Protein AF-A0A835PRB2-F1 (afdb_monomer_lite)

Sequence (311 aa):
MDAVITLGPRKPPPAAAFIAPEGIPDDSFLGILLSVAGDVVSSFSDLVDRRRDARFLVRRIRLLLSLFEAISDSRRPLSRLAALCLKEFYIVLHRARVLLNYIAQGSRLWLLLREARIAEQFQELDREISTLLDVIPFDEFHLVADVREHVDLLRRQVAASSRRGLFIDSRNRDLKIQILSFFNEFERGETPDADELKHTFVDLMGISGAKGFEWEIESLENEISNREDDEETDWRIISGVSALIRYCRFLLFGLRGNEGKKKTSPATNSVSIPKDFCCPISLELMRDPVVVSTVVQCWQSNLSQLWPVPE

Structure (mmCIF, N/CA/C/O backbone):
data_AF-A0A835PRB2-F1
#
_entry.id   AF-A0A835PRB2-F1
#
loop_
_atom_site.group_PDB
_atom_site.id
_atom_site.type_symbol
_atom_site.label_atom_id
_atom_site.label_alt_id
_atom_site.label_comp_id
_atom_site.label_asym_id
_atom_site.label_entity_id
_atom_site.label_seq_id
_atom_site.pdbx_PDB_ins_code
_atom_site.Cartn_x
_atom_site.Cartn_y
_atom_site.Cartn_z
_atom_site.occupancy
_atom_site.B_iso_or_equiv
_atom_site.auth_seq_id
_atom_site.auth_comp_id
_atom_site.auth_asym_id
_atom_site.auth_atom_id
_atom_site.pdbx_PDB_model_num
ATOM 1 N N . MET A 1 1 ? 11.612 -24.645 18.209 1.00 28.86 1 MET A N 1
ATOM 2 C CA . MET A 1 1 ? 12.295 -23.634 19.047 1.00 28.86 1 MET A CA 1
ATOM 3 C C . MET A 1 1 ? 12.191 -22.367 18.245 1.00 28.86 1 MET A C 1
ATOM 5 O O . MET A 1 1 ? 13.004 -22.127 17.362 1.00 28.86 1 MET A O 1
ATOM 9 N N . ASP A 1 2 ? 11.079 -21.679 18.452 1.00 26.77 2 ASP A N 1
ATOM 10 C CA . ASP A 1 2 ? 10.601 -20.654 17.541 1.00 26.77 2 ASP A CA 1
ATOM 11 C C . ASP A 1 2 ? 11.213 -19.335 17.981 1.00 26.77 2 ASP A C 1
ATOM 13 O O . ASP A 1 2 ? 10.920 -18.823 19.063 1.00 26.77 2 ASP A O 1
ATOM 17 N N . ALA A 1 3 ? 12.134 -18.826 17.167 1.00 24.39 3 ALA A N 1
ATOM 18 C CA . ALA A 1 3 ? 12.661 -17.490 17.339 1.00 24.39 3 ALA A CA 1
ATOM 19 C C . ALA A 1 3 ? 11.526 -16.509 17.035 1.00 24.39 3 ALA A C 1
ATOM 21 O O . ALA A 1 3 ? 11.191 -16.250 15.881 1.00 24.39 3 ALA A O 1
ATOM 22 N N . VAL A 1 4 ? 10.913 -15.995 18.099 1.00 26.80 4 VAL A N 1
ATOM 23 C CA . VAL A 1 4 ? 10.103 -14.782 18.059 1.00 26.80 4 VAL A CA 1
ATOM 24 C C . VAL A 1 4 ? 11.011 -13.684 17.516 1.00 26.80 4 VAL A C 1
ATOM 26 O O . VAL A 1 4 ? 11.912 -13.212 18.207 1.00 26.80 4 VAL A O 1
ATOM 29 N N . ILE A 1 5 ? 10.814 -13.329 16.247 1.00 28.94 5 ILE A N 1
ATOM 30 C CA . ILE A 1 5 ? 11.450 -12.169 15.633 1.00 28.94 5 ILE A CA 1
ATOM 31 C C . ILE A 1 5 ? 10.839 -10.952 16.324 1.00 28.94 5 ILE A C 1
ATOM 33 O O . ILE A 1 5 ? 9.731 -10.521 16.007 1.00 28.94 5 ILE A O 1
ATOM 37 N N . THR A 1 6 ? 11.546 -10.428 17.317 1.00 28.61 6 THR A N 1
ATOM 38 C CA . THR A 1 6 ? 11.289 -9.116 17.897 1.00 28.61 6 THR A CA 1
ATOM 39 C C . THR A 1 6 ? 11.590 -8.068 16.827 1.00 28.61 6 THR A C 1
ATOM 41 O O . THR A 1 6 ? 12.729 -7.652 16.623 1.00 28.61 6 THR A O 1
ATOM 44 N N . LEU A 1 7 ? 10.555 -7.681 16.079 1.00 36.38 7 LEU A N 1
ATOM 45 C CA . LEU A 1 7 ? 10.603 -6.560 15.145 1.00 36.38 7 LEU A CA 1
ATOM 46 C C . LEU A 1 7 ? 10.766 -5.275 15.965 1.00 36.38 7 LEU A C 1
ATOM 48 O O . LEU A 1 7 ? 9.842 -4.841 16.649 1.00 36.38 7 LEU A O 1
ATOM 52 N N . GLY A 1 8 ? 11.979 -4.721 15.946 1.00 31.55 8 GLY A N 1
ATOM 53 C CA . GLY A 1 8 ? 12.312 -3.457 16.599 1.00 31.55 8 GLY A CA 1
ATOM 54 C C . GLY A 1 8 ? 11.536 -2.259 16.030 1.00 31.55 8 GLY A C 1
ATOM 55 O O . GLY A 1 8 ? 10.834 -2.393 15.025 1.00 31.55 8 GLY A O 1
ATOM 56 N N . PRO A 1 9 ? 11.663 -1.077 16.663 1.00 39.94 9 PRO A N 1
ATOM 57 C CA . PRO A 1 9 ? 10.891 0.111 16.311 1.00 39.94 9 PRO A CA 1
ATOM 58 C C . PRO A 1 9 ? 11.035 0.462 14.826 1.00 39.94 9 PRO A C 1
ATOM 60 O O . PRO A 1 9 ? 12.132 0.392 14.259 1.00 39.94 9 PRO A O 1
ATOM 63 N N . ARG A 1 10 ? 9.900 0.830 14.216 1.00 58.38 10 ARG A N 1
ATOM 64 C CA . ARG A 1 10 ? 9.727 1.183 12.801 1.00 58.38 10 ARG A CA 1
ATOM 65 C C . ARG A 1 10 ? 10.502 2.467 12.491 1.00 58.38 10 ARG A C 1
ATOM 67 O O . ARG A 1 10 ? 9.944 3.557 12.492 1.00 58.38 10 ARG A O 1
ATOM 74 N N . LYS A 1 11 ? 11.815 2.351 12.281 1.00 48.53 11 LYS A N 1
ATOM 75 C CA . LYS A 1 11 ? 12.645 3.484 11.862 1.00 48.53 11 LYS A CA 1
ATOM 76 C C . LYS A 1 11 ? 12.220 3.923 10.459 1.00 48.53 11 LYS A C 1
ATOM 78 O O . LYS A 1 11 ? 12.052 3.049 9.600 1.00 48.53 11 LYS A O 1
ATOM 83 N N . PRO A 1 12 ? 12.083 5.236 10.202 1.00 48.78 12 PRO A N 1
ATOM 84 C CA . PRO A 1 12 ? 11.931 5.716 8.841 1.00 48.78 12 PRO A CA 1
ATOM 85 C C . PRO A 1 12 ? 13.103 5.190 7.997 1.00 48.78 12 PRO A C 1
ATOM 87 O O . PRO A 1 12 ? 14.224 5.058 8.511 1.00 48.78 12 PRO A O 1
ATOM 90 N N . PRO A 1 13 ? 12.863 4.825 6.727 1.00 55.28 13 PRO A N 1
ATOM 91 C CA . PRO A 1 13 ? 13.941 4.418 5.840 1.00 55.28 13 PRO A CA 1
ATOM 92 C C . PRO A 1 13 ? 15.019 5.514 5.824 1.00 55.28 13 PRO A C 1
ATOM 94 O O . PRO A 1 13 ? 14.681 6.699 5.788 1.00 55.28 13 PRO A O 1
ATOM 97 N N . PRO A 1 14 ? 16.312 5.150 5.882 1.00 55.66 14 PRO A N 1
ATOM 98 C CA . PRO A 1 14 ? 17.384 6.138 5.867 1.00 55.66 14 PRO A CA 1
ATOM 99 C C . PRO A 1 14 ? 17.275 6.993 4.600 1.00 55.66 14 PRO A C 1
ATOM 101 O O . PRO A 1 14 ? 16.935 6.464 3.547 1.00 55.66 14 PRO A O 1
ATOM 104 N N . ALA A 1 15 ? 17.606 8.287 4.669 1.00 56.81 15 ALA A N 1
ATOM 105 C CA . ALA A 1 15 ? 17.509 9.201 3.519 1.00 56.81 15 ALA A CA 1
ATOM 106 C C . ALA A 1 15 ? 18.245 8.677 2.265 1.00 56.81 15 ALA A C 1
ATOM 108 O O . ALA A 1 15 ? 17.788 8.864 1.141 1.00 56.81 15 ALA A O 1
ATOM 109 N N . ALA A 1 16 ? 19.333 7.925 2.465 1.00 57.00 16 ALA A N 1
ATOM 110 C CA . ALA A 1 16 ? 20.076 7.247 1.403 1.00 57.00 16 ALA A CA 1
ATOM 111 C C . ALA A 1 16 ? 19.260 6.186 0.632 1.00 57.00 16 ALA A C 1
ATOM 113 O O . ALA A 1 16 ? 19.611 5.858 -0.495 1.00 57.00 16 ALA A O 1
ATOM 114 N N . ALA A 1 17 ? 18.168 5.659 1.196 1.00 59.56 17 ALA A N 1
ATOM 115 C CA . ALA A 1 17 ? 17.266 4.724 0.517 1.00 59.56 17 ALA A CA 1
ATOM 116 C C . ALA A 1 17 ? 16.450 5.384 -0.609 1.00 59.56 17 ALA A C 1
ATOM 118 O O . ALA A 1 17 ? 15.886 4.676 -1.438 1.00 59.56 17 ALA A O 1
ATOM 119 N N . PHE A 1 18 ? 16.396 6.720 -0.643 1.00 67.81 18 PHE A N 1
ATOM 120 C CA . PHE A 1 18 ? 15.722 7.499 -1.684 1.00 67.81 18 PHE A CA 1
ATOM 121 C C . PHE A 1 18 ? 16.699 8.142 -2.674 1.00 67.81 18 PHE A C 1
ATOM 123 O O . PHE A 1 18 ? 16.300 8.986 -3.469 1.00 67.81 18 PHE A O 1
ATOM 130 N N . ILE A 1 19 ? 17.974 7.746 -2.634 1.00 75.94 19 ILE A N 1
ATOM 131 C CA . ILE A 1 19 ? 19.002 8.207 -3.565 1.00 75.94 19 ILE A CA 1
ATOM 132 C C . ILE A 1 19 ? 19.460 7.003 -4.383 1.00 75.94 19 ILE A C 1
ATOM 134 O O . ILE A 1 19 ? 19.810 5.956 -3.834 1.00 75.94 19 ILE A O 1
ATOM 138 N N . ALA A 1 20 ? 19.450 7.139 -5.708 1.00 76.69 20 ALA A N 1
ATOM 139 C CA . ALA A 1 20 ? 19.994 6.110 -6.581 1.00 76.69 20 ALA A CA 1
ATOM 140 C C . ALA A 1 20 ? 21.523 6.014 -6.398 1.00 76.69 20 ALA A C 1
ATOM 142 O O . ALA A 1 20 ? 22.190 7.050 -6.387 1.00 76.69 20 ALA A O 1
ATOM 143 N N . PRO A 1 21 ? 22.098 4.803 -6.288 1.00 80.56 21 PRO A N 1
ATOM 144 C CA . PRO A 1 21 ? 23.542 4.626 -6.191 1.00 80.56 21 PRO A CA 1
ATOM 145 C C . PRO A 1 21 ? 24.320 5.369 -7.291 1.00 80.56 21 PRO A C 1
ATOM 147 O O . PRO A 1 21 ? 24.042 5.224 -8.485 1.00 80.56 21 PRO A O 1
ATOM 150 N N . GLU A 1 22 ? 25.319 6.156 -6.889 1.00 78.81 22 GLU A N 1
ATOM 151 C CA . GLU A 1 22 ? 26.177 6.917 -7.802 1.00 78.81 22 GLU A CA 1
ATOM 152 C C . GLU A 1 22 ? 27.457 6.148 -8.168 1.00 78.81 22 GLU A C 1
ATOM 154 O O . GLU A 1 22 ? 27.940 5.309 -7.411 1.00 78.81 22 GLU A O 1
ATOM 159 N N . GLY A 1 23 ? 28.019 6.433 -9.349 1.00 76.75 23 GLY A N 1
ATOM 160 C CA . GLY A 1 23 ? 29.291 5.849 -9.804 1.00 76.75 23 GLY A CA 1
ATOM 161 C C . GLY A 1 23 ? 29.230 4.385 -10.260 1.00 76.75 23 GLY A C 1
ATOM 162 O O . GLY A 1 23 ? 30.268 3.805 -10.570 1.00 76.75 23 GLY A O 1
ATOM 163 N N . ILE A 1 24 ? 28.038 3.786 -10.324 1.00 81.44 24 ILE A N 1
ATOM 164 C CA . ILE A 1 24 ? 27.836 2.416 -10.808 1.00 81.44 24 ILE A CA 1
ATOM 165 C C . ILE A 1 24 ? 27.663 2.424 -12.340 1.00 81.44 24 ILE A C 1
ATOM 167 O O . ILE A 1 24 ? 26.898 3.250 -12.840 1.00 81.44 24 ILE A O 1
ATOM 171 N N . PRO A 1 25 ? 28.333 1.522 -13.089 1.00 84.12 25 PRO A N 1
ATOM 172 C CA . PRO A 1 25 ? 28.083 1.332 -14.517 1.00 84.12 25 PRO A CA 1
ATOM 173 C C . PRO A 1 25 ? 26.626 0.955 -14.804 1.00 84.12 25 PRO A C 1
ATOM 175 O O . PRO A 1 25 ? 26.020 0.199 -14.046 1.00 84.12 25 PRO A O 1
ATOM 178 N N . ASP A 1 26 ? 26.097 1.419 -15.932 1.00 81.56 26 ASP A N 1
ATOM 179 C CA . ASP A 1 26 ? 24.693 1.250 -16.326 1.00 81.56 26 ASP A CA 1
ATOM 180 C C . ASP A 1 26 ? 24.211 -0.216 -16.314 1.00 81.56 26 ASP A C 1
ATOM 182 O O . ASP A 1 26 ? 23.144 -0.510 -15.775 1.00 81.56 26 ASP A O 1
ATOM 186 N N . ASP A 1 27 ? 25.025 -1.152 -16.815 1.00 80.81 27 ASP A N 1
ATOM 187 C CA . ASP A 1 27 ? 24.693 -2.586 -16.828 1.00 80.81 27 ASP A CA 1
ATOM 188 C C . ASP A 1 27 ? 24.559 -3.163 -15.408 1.00 80.81 27 ASP A C 1
ATOM 190 O O . ASP A 1 27 ? 23.623 -3.902 -15.096 1.00 80.81 27 ASP A O 1
ATOM 194 N N . SER A 1 28 ? 25.477 -2.785 -14.514 1.00 87.31 28 SER A N 1
ATOM 195 C CA . SER A 1 28 ? 25.435 -3.185 -13.105 1.00 87.31 28 SER A CA 1
ATOM 196 C C . SER A 1 28 ? 24.244 -2.554 -12.384 1.00 87.31 28 SER A C 1
ATOM 198 O O . SER A 1 28 ? 23.638 -3.188 -11.520 1.00 87.31 28 SER A O 1
ATOM 200 N N . PHE A 1 29 ? 23.882 -1.320 -12.746 1.00 90.19 29 PHE A N 1
ATOM 201 C CA . PHE A 1 29 ? 22.723 -0.630 -12.190 1.00 90.19 29 PHE A CA 1
ATOM 202 C C . PHE A 1 29 ? 21.404 -1.300 -12.597 1.00 90.19 29 PHE A C 1
ATOM 204 O O . PHE A 1 29 ? 20.541 -1.514 -11.745 1.00 90.19 29 PHE A O 1
ATOM 211 N N . LEU A 1 30 ? 21.260 -1.708 -13.862 1.00 91.25 30 LEU A N 1
ATOM 212 C CA . LEU A 1 30 ? 20.108 -2.492 -14.320 1.00 91.25 30 LEU A CA 1
ATOM 213 C C . LEU A 1 30 ? 19.969 -3.808 -13.544 1.00 91.25 30 LEU A C 1
ATOM 215 O O . LEU A 1 30 ? 18.864 -4.158 -13.135 1.00 91.25 30 LEU A O 1
ATOM 219 N N . GLY A 1 31 ? 21.079 -4.496 -13.261 1.00 92.06 31 GLY A N 1
ATOM 220 C CA . GLY A 1 31 ? 21.074 -5.691 -12.410 1.00 92.06 31 GLY A CA 1
ATOM 221 C C . GLY A 1 31 ? 20.542 -5.427 -10.993 1.00 92.06 31 GLY A C 1
ATOM 222 O O . GLY A 1 31 ? 19.761 -6.220 -10.463 1.00 92.06 31 GLY A O 1
ATOM 223 N N . ILE A 1 32 ? 20.903 -4.288 -10.391 1.00 92.69 32 ILE A N 1
ATOM 224 C CA . ILE A 1 32 ? 20.364 -3.860 -9.088 1.00 92.69 32 ILE A CA 1
ATOM 225 C C . ILE A 1 32 ? 18.861 -3.586 -9.198 1.00 92.69 32 ILE A C 1
ATOM 227 O O . ILE A 1 32 ? 18.092 -4.052 -8.359 1.00 92.69 32 ILE A O 1
ATOM 231 N N . LEU A 1 33 ? 18.430 -2.867 -10.236 1.00 94.25 33 LEU A N 1
ATOM 232 C CA . LEU A 1 33 ? 17.025 -2.524 -10.457 1.00 94.25 33 LEU A CA 1
ATOM 233 C C . LEU A 1 33 ? 16.146 -3.778 -10.606 1.00 94.25 33 LEU A C 1
ATOM 235 O O . LEU A 1 33 ? 15.088 -3.868 -9.981 1.00 94.25 33 LEU A O 1
ATOM 239 N N . LEU A 1 34 ? 16.618 -4.761 -11.378 1.00 96.12 34 LEU A N 1
ATOM 240 C CA . LEU A 1 34 ? 15.984 -6.070 -11.544 1.00 96.12 34 LEU A CA 1
ATOM 241 C C . LEU A 1 34 ? 15.854 -6.811 -10.214 1.00 96.12 34 LEU A C 1
ATOM 243 O O . LEU A 1 34 ? 14.771 -7.292 -9.879 1.00 96.12 34 LEU A O 1
ATOM 247 N N . SER A 1 35 ? 16.937 -6.853 -9.435 1.00 95.12 35 SER A N 1
ATOM 248 C CA . SER A 1 35 ? 16.953 -7.480 -8.112 1.00 95.12 35 SER A CA 1
ATOM 249 C C . SER A 1 35 ? 15.931 -6.835 -7.172 1.00 95.12 35 SER A C 1
ATOM 251 O O . SER A 1 35 ? 15.087 -7.523 -6.602 1.00 95.12 35 SER A O 1
ATOM 253 N N . VAL A 1 36 ? 15.915 -5.500 -7.083 1.00 94.56 36 VAL A N 1
ATOM 254 C CA . VAL A 1 36 ? 14.976 -4.765 -6.219 1.00 94.56 36 VAL A CA 1
ATOM 255 C C . VAL A 1 36 ? 13.523 -4.992 -6.646 1.00 94.56 36 VAL A C 1
ATOM 257 O O . VAL A 1 36 ? 12.665 -5.228 -5.794 1.00 94.56 36 VAL A O 1
ATOM 260 N N . ALA A 1 37 ? 13.222 -4.946 -7.947 1.00 96.31 37 ALA A N 1
ATOM 261 C CA . ALA A 1 37 ? 11.873 -5.201 -8.446 1.00 96.31 37 ALA A CA 1
ATOM 262 C C . ALA A 1 37 ? 11.431 -6.654 -8.186 1.00 96.31 37 ALA A C 1
ATOM 264 O O . ALA A 1 37 ? 10.313 -6.880 -7.715 1.00 96.31 37 ALA A O 1
ATOM 265 N N . GLY A 1 38 ? 12.311 -7.630 -8.432 1.00 96.12 38 GLY A N 1
ATOM 266 C CA . GLY A 1 38 ? 12.070 -9.049 -8.156 1.00 96.12 38 GLY A CA 1
ATOM 267 C C . GLY A 1 38 ? 11.825 -9.329 -6.672 1.00 96.12 38 GLY A C 1
ATOM 268 O O . GLY A 1 38 ? 10.855 -10.007 -6.321 1.00 96.12 38 GLY A O 1
ATOM 269 N N . ASP A 1 39 ? 12.633 -8.732 -5.796 1.00 95.31 39 ASP A N 1
ATOM 270 C CA . ASP A 1 39 ? 12.475 -8.788 -4.342 1.00 95.31 39 ASP A CA 1
ATOM 271 C C . ASP A 1 39 ? 11.113 -8.262 -3.888 1.00 95.31 39 ASP A C 1
ATOM 273 O O . ASP A 1 39 ? 10.457 -8.870 -3.043 1.00 95.31 39 ASP A O 1
ATOM 277 N N . VAL A 1 40 ? 10.661 -7.128 -4.430 1.00 94.19 40 VAL A N 1
ATOM 278 C CA . VAL A 1 40 ? 9.344 -6.575 -4.085 1.00 94.19 40 VAL A CA 1
ATOM 279 C C . VAL A 1 40 ? 8.231 -7.512 -4.554 1.00 94.19 40 VAL A C 1
ATOM 281 O O . VAL A 1 40 ? 7.271 -7.755 -3.825 1.00 94.19 40 VAL A O 1
ATOM 284 N N . VAL A 1 41 ? 8.347 -8.089 -5.749 1.00 95.00 41 VAL A N 1
ATOM 285 C CA . VAL A 1 41 ? 7.330 -9.015 -6.264 1.00 95.00 41 VAL A CA 1
ATOM 286 C C . VAL A 1 41 ? 7.239 -10.295 -5.427 1.00 95.00 41 VAL A C 1
ATOM 288 O O . VAL A 1 41 ? 6.134 -10.821 -5.266 1.00 95.00 41 VAL A O 1
ATOM 291 N N . SER A 1 42 ? 8.356 -10.784 -4.884 1.00 93.81 42 SER A N 1
ATOM 292 C CA . SER A 1 42 ? 8.407 -12.008 -4.075 1.00 93.81 42 SER A CA 1
ATOM 293 C C . SER A 1 42 ? 8.045 -11.783 -2.602 1.00 93.81 42 SER A C 1
ATOM 295 O O . SER A 1 42 ? 7.330 -12.597 -2.023 1.00 93.81 42 SER A O 1
ATOM 297 N N . SER A 1 43 ? 8.467 -10.665 -2.003 1.00 92.75 43 SER A N 1
ATOM 298 C CA . SER A 1 43 ? 8.347 -10.415 -0.554 1.00 92.75 43 SER A CA 1
ATOM 299 C C . SER A 1 43 ? 6.920 -10.138 -0.072 1.00 92.75 43 SER A C 1
ATOM 301 O O . SER A 1 43 ? 6.648 -10.225 1.123 1.00 92.75 43 SER A O 1
ATOM 303 N N . PHE A 1 44 ? 6.003 -9.768 -0.971 1.00 91.06 44 PHE A N 1
ATOM 304 C CA . PHE A 1 44 ? 4.666 -9.283 -0.601 1.00 91.06 44 PHE A CA 1
ATOM 305 C C . PHE A 1 44 ? 3.514 -10.159 -1.115 1.00 91.06 44 PHE A C 1
ATOM 307 O O . PHE A 1 44 ? 2.387 -9.669 -1.223 1.00 91.06 44 PHE A O 1
ATOM 314 N N . SER A 1 45 ? 3.751 -11.446 -1.398 1.00 84.75 45 SER A N 1
ATOM 315 C CA . SER A 1 45 ? 2.712 -12.387 -1.860 1.00 84.75 45 SER A CA 1
ATOM 316 C C . SER A 1 45 ? 1.468 -12.387 -0.964 1.00 84.75 45 SER A C 1
ATOM 318 O O . SER A 1 45 ? 0.350 -12.223 -1.446 1.00 84.75 45 SER A O 1
ATOM 320 N N . ASP A 1 46 ? 1.662 -12.446 0.351 1.00 85.19 46 ASP A N 1
ATOM 321 C CA . ASP A 1 46 ? 0.573 -12.573 1.329 1.00 85.19 46 ASP A CA 1
ATOM 322 C C . ASP A 1 46 ? -0.230 -11.274 1.476 1.00 85.19 46 ASP A C 1
ATOM 324 O O . ASP A 1 46 ? -1.387 -11.250 1.910 1.00 85.19 46 ASP A O 1
ATOM 328 N N . LEU A 1 47 ? 0.398 -10.139 1.159 1.00 85.69 47 LEU A N 1
ATOM 329 C CA . LEU A 1 47 ? -0.247 -8.834 1.216 1.00 85.69 47 LEU A CA 1
ATOM 330 C C . LEU A 1 47 ? -1.160 -8.615 0.004 1.00 85.69 47 LEU A C 1
ATOM 332 O O . LEU A 1 47 ? -2.240 -8.039 0.144 1.00 85.69 47 LEU A O 1
ATOM 336 N N . VAL A 1 48 ? -0.753 -9.120 -1.162 1.00 85.75 48 VAL A N 1
ATOM 337 C CA . VAL A 1 48 ? -1.517 -9.066 -2.418 1.00 85.75 48 VAL A CA 1
ATOM 338 C C . VAL A 1 48 ? -2.882 -9.749 -2.281 1.00 85.75 48 VAL A C 1
ATOM 340 O O . VAL A 1 48 ? -3.871 -9.302 -2.878 1.00 85.75 48 VAL A O 1
ATOM 343 N N . ASP A 1 49 ? -2.977 -10.795 -1.464 1.00 81.88 49 ASP A N 1
ATOM 344 C CA . ASP A 1 49 ? -4.242 -11.490 -1.225 1.00 81.88 49 ASP A CA 1
ATOM 345 C C . ASP A 1 49 ? -5.196 -10.697 -0.333 1.00 81.88 49 ASP A C 1
ATOM 347 O O . ASP A 1 49 ? -6.403 -10.693 -0.575 1.00 81.88 49 ASP A O 1
ATOM 351 N N . ARG A 1 50 ? -4.657 -9.946 0.629 1.00 80.38 50 ARG A N 1
ATOM 352 C CA . ARG A 1 50 ? -5.436 -9.207 1.632 1.00 80.38 50 ARG A CA 1
ATOM 353 C C . ARG A 1 50 ? -5.805 -7.787 1.211 1.00 80.38 50 ARG A C 1
ATOM 355 O O . ARG A 1 50 ? -6.804 -7.252 1.685 1.00 80.38 50 ARG A O 1
ATOM 362 N N . ARG A 1 51 ? -4.994 -7.143 0.367 1.00 85.06 51 ARG A N 1
ATOM 363 C CA . ARG A 1 51 ? -5.149 -5.725 0.008 1.00 85.06 51 ARG A CA 1
ATOM 364 C C . ARG A 1 51 ? -5.128 -5.532 -1.502 1.00 85.06 51 ARG A C 1
ATOM 366 O O . ARG A 1 51 ? -4.159 -5.850 -2.191 1.00 85.06 51 ARG A O 1
ATOM 373 N N . ARG A 1 52 ? -6.208 -4.943 -2.012 1.00 85.19 52 ARG A N 1
ATOM 374 C CA . ARG A 1 52 ? -6.399 -4.664 -3.437 1.00 85.19 52 ARG A CA 1
ATOM 375 C C . ARG A 1 52 ? -5.352 -3.690 -3.992 1.00 85.19 52 ARG A C 1
ATOM 377 O O . ARG A 1 52 ? -4.836 -3.936 -5.079 1.00 85.19 52 ARG A O 1
ATOM 384 N N . ASP A 1 53 ? -5.006 -2.638 -3.257 1.00 86.00 53 ASP A N 1
ATOM 385 C CA . ASP A 1 53 ? -4.045 -1.631 -3.735 1.00 86.00 53 ASP A CA 1
ATOM 386 C C . ASP A 1 53 ? -2.625 -2.192 -3.798 1.00 86.00 53 ASP A C 1
ATOM 388 O O . ASP A 1 53 ? -1.945 -2.049 -4.814 1.00 86.00 53 ASP A O 1
ATOM 392 N N . ALA A 1 54 ? -2.231 -2.978 -2.789 1.00 90.75 54 ALA A N 1
ATOM 393 C CA . ALA A 1 54 ? -0.979 -3.732 -2.814 1.00 90.75 54 ALA A CA 1
ATOM 394 C C . ALA A 1 54 ? -0.923 -4.691 -4.015 1.00 90.75 54 ALA A C 1
ATOM 396 O O . ALA A 1 54 ? 0.083 -4.752 -4.719 1.00 90.75 54 ALA A O 1
ATOM 397 N N . ARG A 1 55 ? -2.027 -5.392 -4.314 1.00 91.19 55 ARG A N 1
ATOM 398 C CA . ARG A 1 55 ? -2.143 -6.249 -5.503 1.00 91.19 55 ARG A CA 1
ATOM 399 C C . ARG A 1 55 ? -1.920 -5.490 -6.800 1.00 91.19 55 ARG A C 1
ATOM 401 O O . ARG A 1 55 ? -1.252 -6.014 -7.690 1.00 91.19 55 ARG A O 1
ATOM 408 N N . PHE A 1 56 ? -2.498 -4.302 -6.945 1.00 90.25 56 PHE A N 1
ATOM 409 C CA . PHE A 1 56 ? -2.295 -3.501 -8.148 1.00 90.25 56 PHE A CA 1
ATOM 410 C C . PHE A 1 56 ? -0.859 -3.001 -8.258 1.00 90.25 56 PHE A C 1
ATOM 412 O O . PHE A 1 56 ? -0.259 -3.183 -9.315 1.00 90.25 56 PHE A O 1
ATOM 419 N N . LEU A 1 57 ? -0.286 -2.467 -7.178 1.00 92.69 57 LEU A N 1
ATOM 420 C CA . LEU A 1 57 ? 1.095 -1.990 -7.179 1.00 92.69 57 LEU A CA 1
ATOM 421 C C . LEU A 1 57 ? 2.084 -3.118 -7.504 1.00 92.69 57 LEU A C 1
ATOM 423 O O . LEU A 1 57 ? 2.886 -2.977 -8.421 1.00 92.69 57 LEU A O 1
ATOM 427 N N . VAL A 1 58 ? 1.976 -4.279 -6.850 1.00 94.25 58 VAL A N 1
ATOM 428 C CA . VAL A 1 58 ? 2.859 -5.430 -7.117 1.00 94.25 58 VAL A CA 1
ATOM 429 C C . VAL A 1 58 ? 2.710 -5.938 -8.556 1.00 94.25 58 VAL A C 1
ATOM 431 O O . VAL A 1 58 ? 3.699 -6.298 -9.191 1.00 94.25 58 VAL A O 1
ATOM 434 N N . ARG A 1 59 ? 1.494 -5.933 -9.120 1.00 92.94 59 ARG A N 1
ATOM 435 C CA . ARG A 1 59 ? 1.283 -6.278 -10.539 1.00 92.94 59 ARG A CA 1
ATOM 436 C C . ARG A 1 59 ? 1.961 -5.286 -11.480 1.00 92.94 59 ARG A C 1
ATOM 438 O O . ARG A 1 59 ? 2.566 -5.718 -12.453 1.00 92.94 59 ARG A O 1
ATOM 445 N N . ARG A 1 60 ? 1.888 -3.985 -11.190 1.00 93.31 60 ARG A N 1
ATOM 446 C CA . ARG A 1 60 ? 2.578 -2.944 -11.967 1.00 93.31 60 ARG A CA 1
ATOM 447 C C . ARG A 1 60 ? 4.093 -3.107 -11.888 1.00 93.31 60 ARG A C 1
ATOM 449 O O . ARG A 1 60 ? 4.751 -3.071 -12.919 1.00 93.31 60 ARG A O 1
ATOM 456 N N . ILE A 1 61 ? 4.628 -3.385 -10.699 1.00 95.62 61 ILE A N 1
ATOM 457 C CA . ILE A 1 61 ? 6.059 -3.659 -10.502 1.00 95.62 61 ILE A CA 1
ATOM 458 C C . ILE A 1 61 ? 6.492 -4.915 -11.262 1.00 95.62 61 ILE A C 1
ATOM 460 O O . ILE A 1 61 ? 7.565 -4.923 -11.846 1.00 95.62 61 ILE A O 1
ATOM 464 N N . ARG A 1 62 ? 5.647 -5.949 -11.346 1.00 94.94 62 ARG A N 1
ATOM 465 C CA . ARG A 1 62 ? 5.925 -7.130 -12.178 1.00 94.94 62 ARG A CA 1
ATOM 466 C C . ARG A 1 62 ? 5.995 -6.801 -13.675 1.00 94.94 62 ARG A C 1
ATOM 468 O O . ARG A 1 62 ? 6.834 -7.358 -14.371 1.00 94.94 62 ARG A O 1
ATOM 475 N N . LEU A 1 63 ? 5.148 -5.895 -14.168 1.00 94.12 63 LEU A N 1
ATOM 476 C CA . LEU A 1 63 ? 5.240 -5.409 -15.552 1.00 94.12 63 LEU A CA 1
ATOM 477 C C . LEU A 1 63 ? 6.518 -4.583 -15.764 1.00 94.12 63 LEU A C 1
ATOM 479 O O . LEU A 1 63 ? 7.211 -4.779 -16.759 1.00 94.12 63 LEU A O 1
ATOM 483 N N . LEU A 1 64 ? 6.873 -3.717 -14.810 1.00 95.38 64 LEU A N 1
ATOM 484 C CA . LEU A 1 64 ? 8.138 -2.975 -14.842 1.00 95.38 64 LEU A CA 1
ATOM 485 C C . LEU A 1 64 ? 9.354 -3.908 -14.823 1.00 95.38 64 LEU A C 1
ATOM 487 O O . LEU A 1 64 ? 10.286 -3.689 -15.584 1.00 95.38 64 LEU A O 1
ATOM 491 N N . LEU A 1 65 ? 9.321 -4.981 -14.029 1.00 95.81 65 LEU A N 1
ATOM 492 C CA . LEU A 1 65 ? 10.365 -6.005 -14.012 1.00 95.81 65 LEU A CA 1
ATOM 493 C C . LEU A 1 65 ? 10.572 -6.600 -15.412 1.00 95.81 65 LEU A C 1
ATOM 495 O O . LEU A 1 65 ? 11.688 -6.563 -15.915 1.00 95.81 65 LEU A O 1
ATOM 499 N N . SER A 1 66 ? 9.494 -7.026 -16.084 1.00 93.62 66 SER A N 1
ATOM 500 C CA . SER A 1 66 ? 9.587 -7.552 -17.458 1.00 93.62 66 SER A CA 1
ATOM 501 C C . SER A 1 66 ? 10.116 -6.526 -18.471 1.00 93.62 66 SER A C 1
ATOM 503 O O . SER A 1 66 ? 10.806 -6.878 -19.426 1.00 93.62 66 SER A O 1
ATOM 505 N N . LEU A 1 67 ? 9.830 -5.237 -18.256 1.00 93.94 67 LEU A N 1
ATOM 506 C CA . LEU A 1 67 ? 10.386 -4.158 -19.068 1.00 93.94 67 LEU A CA 1
ATOM 507 C C . LEU A 1 67 ? 11.895 -4.008 -18.832 1.00 93.94 67 LEU A C 1
ATOM 509 O O . LEU A 1 67 ? 12.650 -3.882 -19.793 1.00 93.94 67 LEU A O 1
ATOM 513 N N . PHE A 1 68 ? 12.343 -4.012 -17.577 1.00 94.38 68 PHE A N 1
ATOM 514 C CA . PHE A 1 68 ? 13.762 -3.891 -17.242 1.00 94.38 68 PHE A CA 1
ATOM 515 C C . PHE A 1 68 ? 14.570 -5.091 -17.748 1.00 94.38 68 PHE A C 1
ATOM 517 O O . PHE A 1 68 ? 15.692 -4.900 -18.215 1.00 94.38 68 PHE A O 1
ATOM 524 N N . GLU A 1 69 ? 13.990 -6.295 -17.726 1.00 94.12 69 GLU A N 1
ATOM 525 C CA . GLU A 1 69 ? 14.593 -7.503 -18.308 1.00 94.12 69 GLU A CA 1
ATOM 526 C C . GLU A 1 69 ? 14.812 -7.305 -19.810 1.00 94.12 69 GLU A C 1
ATOM 528 O O . GLU A 1 69 ? 15.932 -7.442 -20.296 1.00 94.12 69 GLU A O 1
ATOM 533 N N . ALA A 1 70 ? 13.784 -6.843 -20.529 1.00 92.19 70 ALA A N 1
ATOM 534 C CA . ALA A 1 70 ? 13.885 -6.569 -21.960 1.00 92.19 70 ALA A CA 1
ATOM 535 C C . ALA A 1 70 ? 14.910 -5.468 -22.300 1.00 92.19 70 ALA A C 1
ATOM 537 O O . ALA A 1 70 ? 15.609 -5.561 -23.311 1.00 92.19 70 ALA A O 1
ATOM 538 N N . ILE A 1 71 ? 15.022 -4.426 -21.466 1.00 91.69 71 ILE A N 1
ATOM 539 C CA . ILE A 1 71 ? 16.047 -3.383 -21.629 1.00 91.69 71 ILE A CA 1
ATOM 540 C C . ILE A 1 71 ? 17.445 -3.981 -21.424 1.00 91.69 71 ILE A C 1
ATOM 542 O O . ILE A 1 71 ? 18.335 -3.720 -22.235 1.00 91.69 71 ILE A O 1
ATOM 546 N N . SER A 1 72 ? 17.636 -4.810 -20.394 1.00 90.75 72 SER A N 1
ATOM 547 C CA . SER A 1 72 ? 18.915 -5.472 -20.110 1.00 90.75 72 SER A CA 1
ATOM 548 C C . SER A 1 72 ? 19.328 -6.435 -21.232 1.00 90.75 72 SER A C 1
ATOM 550 O O . SER A 1 72 ? 20.470 -6.394 -21.697 1.00 90.75 72 SER A O 1
ATOM 552 N N . ASP A 1 73 ? 18.384 -7.219 -21.752 1.00 89.69 73 ASP A N 1
ATOM 553 C CA . ASP A 1 73 ? 18.613 -8.169 -22.845 1.00 89.69 73 ASP A CA 1
ATOM 554 C C . ASP A 1 73 ? 18.985 -7.487 -24.167 1.00 89.69 73 ASP A C 1
ATOM 556 O O . ASP A 1 73 ? 19.686 -8.075 -24.995 1.00 89.69 73 ASP A O 1
ATOM 560 N N . SER A 1 74 ? 18.574 -6.229 -24.362 1.00 85.50 74 SER A N 1
ATOM 561 C CA . SER A 1 74 ? 18.917 -5.464 -25.564 1.00 85.50 74 SER A CA 1
ATOM 562 C C . SER A 1 74 ? 20.427 -5.209 -25.707 1.00 85.50 74 SER A C 1
ATOM 564 O O . SER A 1 74 ? 20.897 -5.003 -26.830 1.00 85.50 74 SER A O 1
ATOM 566 N N . ARG A 1 75 ? 21.190 -5.238 -24.596 1.00 82.69 75 ARG A N 1
ATOM 567 C CA . ARG A 1 75 ? 22.647 -4.982 -24.519 1.00 82.69 75 ARG A CA 1
ATOM 568 C C . ARG A 1 75 ? 23.102 -3.711 -25.246 1.00 82.69 75 ARG A C 1
ATOM 570 O O . ARG A 1 75 ? 24.213 -3.649 -25.778 1.00 82.69 75 ARG A O 1
ATOM 577 N N . ARG A 1 76 ? 22.230 -2.704 -25.318 1.00 82.44 76 ARG A N 1
ATOM 578 C CA . ARG A 1 76 ? 22.532 -1.415 -25.945 1.00 82.44 76 ARG A CA 1
ATOM 579 C C . ARG A 1 76 ? 23.043 -0.425 -24.903 1.00 82.44 76 ARG A C 1
ATOM 581 O O . ARG A 1 76 ? 22.560 -0.449 -23.774 1.00 82.44 76 ARG A O 1
ATOM 588 N N . PRO A 1 77 ? 23.968 0.475 -25.277 1.00 84.12 77 PRO A N 1
ATOM 589 C CA . PRO A 1 77 ? 24.357 1.557 -24.388 1.00 84.12 77 PRO A CA 1
ATOM 590 C C . PRO A 1 77 ? 23.139 2.436 -24.096 1.00 84.12 77 PRO A C 1
ATOM 592 O O . PRO A 1 77 ? 22.395 2.801 -25.011 1.00 84.12 77 PRO A O 1
ATOM 595 N N . LEU A 1 78 ? 22.941 2.774 -22.825 1.00 87.31 78 LEU A N 1
ATOM 596 C CA . LEU A 1 78 ? 21.855 3.649 -22.412 1.00 87.31 78 LEU A CA 1
ATOM 597 C C . LEU A 1 78 ? 22.176 5.097 -22.786 1.00 87.31 78 LEU A C 1
ATOM 599 O O . LEU A 1 78 ? 23.292 5.583 -22.591 1.00 87.31 78 LEU A O 1
ATOM 603 N N . SER A 1 79 ? 21.179 5.822 -23.294 1.00 91.69 79 SER A N 1
ATOM 604 C CA . SER A 1 79 ? 21.273 7.276 -23.365 1.00 91.69 79 SER A CA 1
ATOM 605 C C . SER A 1 79 ? 21.262 7.876 -21.956 1.00 91.69 79 SER A C 1
ATOM 607 O O . SER A 1 79 ? 20.752 7.288 -20.999 1.00 91.69 79 SER A O 1
ATOM 609 N N . ARG A 1 80 ? 21.770 9.107 -21.818 1.00 90.94 80 ARG A N 1
ATOM 610 C CA . ARG A 1 80 ? 21.736 9.833 -20.537 1.00 90.94 80 ARG A CA 1
ATOM 611 C C . ARG A 1 80 ? 20.312 9.960 -19.981 1.00 90.94 80 ARG A C 1
ATOM 613 O O . ARG A 1 80 ? 20.134 9.908 -18.767 1.00 90.94 80 ARG A O 1
ATOM 620 N N . LEU A 1 81 ? 19.319 10.138 -20.857 1.00 92.12 81 LEU A N 1
ATOM 621 C CA . LEU A 1 81 ? 17.916 10.235 -20.461 1.00 92.12 81 LEU A CA 1
ATOM 622 C C . LEU A 1 81 ? 17.389 8.885 -19.959 1.00 92.12 81 LEU A C 1
ATOM 624 O O . LEU A 1 81 ? 16.806 8.837 -18.881 1.00 92.12 81 LEU A O 1
ATOM 628 N N . ALA A 1 82 ? 17.658 7.793 -20.682 1.00 92.44 82 ALA A N 1
ATOM 629 C CA . ALA A 1 82 ? 17.299 6.443 -20.252 1.00 92.44 82 ALA A CA 1
ATOM 630 C C . ALA A 1 82 ? 17.906 6.090 -18.885 1.00 92.44 82 ALA A C 1
ATOM 632 O O . ALA A 1 82 ? 17.190 5.641 -17.990 1.00 92.44 82 ALA A O 1
ATOM 633 N N . ALA A 1 83 ? 19.204 6.350 -18.697 1.00 91.81 83 ALA A N 1
ATOM 634 C CA . ALA A 1 83 ? 19.895 6.098 -17.435 1.00 91.81 83 ALA A CA 1
ATOM 635 C C . ALA A 1 83 ? 19.288 6.902 -16.271 1.00 91.81 83 ALA A C 1
ATOM 637 O O . ALA A 1 83 ? 19.126 6.374 -15.171 1.00 91.81 83 ALA A O 1
ATOM 638 N N . LEU A 1 84 ? 18.902 8.162 -16.507 1.00 92.12 84 LEU A N 1
ATOM 639 C CA . LEU A 1 84 ? 18.219 8.983 -15.505 1.00 92.12 84 LEU A CA 1
ATOM 640 C C . LEU A 1 84 ? 16.833 8.416 -15.159 1.00 92.12 84 LEU A C 1
ATOM 642 O O . LEU A 1 84 ? 16.546 8.219 -13.984 1.00 92.12 84 LEU A O 1
ATOM 646 N N . CYS A 1 85 ? 16.008 8.069 -16.152 1.00 94.62 85 CYS A N 1
ATOM 647 C CA . CYS A 1 85 ? 14.695 7.461 -15.908 1.00 94.62 85 CYS A CA 1
ATOM 648 C C . CYS A 1 85 ? 14.792 6.170 -15.084 1.00 94.62 85 CYS A C 1
ATOM 650 O O . CYS A 1 85 ? 13.975 5.947 -14.197 1.00 94.62 85 CYS A O 1
ATOM 652 N N . LEU A 1 86 ? 15.795 5.326 -15.342 1.00 93.62 86 LEU A N 1
ATOM 653 C CA . LEU A 1 86 ? 16.006 4.091 -14.579 1.00 93.62 86 LEU A CA 1
ATOM 654 C C . LEU A 1 86 ? 16.418 4.366 -13.127 1.00 93.62 86 LEU A C 1
ATOM 656 O O . LEU A 1 86 ? 15.991 3.645 -12.224 1.00 93.62 86 LEU A O 1
ATOM 660 N N . LYS A 1 87 ? 17.202 5.422 -12.882 1.00 93.50 87 LYS A N 1
ATOM 661 C CA . LYS A 1 87 ? 17.524 5.884 -11.523 1.00 93.50 87 LYS A CA 1
ATOM 662 C C . LYS A 1 87 ? 16.293 6.383 -10.777 1.00 93.50 87 LYS A C 1
ATOM 664 O O . LYS A 1 87 ? 16.122 6.048 -9.610 1.00 93.50 87 LYS A O 1
ATOM 669 N N . GLU A 1 88 ? 15.401 7.093 -11.453 1.00 94.62 88 GLU A N 1
ATOM 670 C CA . GLU A 1 88 ? 14.123 7.494 -10.860 1.00 94.62 88 GLU A CA 1
ATOM 671 C C . GLU A 1 88 ? 13.220 6.281 -10.585 1.00 94.62 88 GLU A C 1
ATOM 673 O O . GLU A 1 88 ? 12.646 6.165 -9.503 1.00 94.62 88 GLU A O 1
ATOM 678 N N . PHE A 1 89 ? 13.159 5.305 -11.500 1.00 95.38 89 PHE A N 1
ATOM 679 C CA . PHE A 1 89 ? 12.432 4.054 -11.256 1.00 95.38 89 PHE A CA 1
ATOM 680 C C . PHE A 1 89 ? 12.960 3.304 -10.030 1.00 95.38 89 PHE A C 1
ATOM 682 O O . PHE A 1 89 ? 12.163 2.743 -9.278 1.00 95.38 89 PHE A O 1
ATOM 689 N N . TYR A 1 90 ? 14.272 3.315 -9.784 1.00 94.56 90 TYR A N 1
ATOM 690 C CA . TYR A 1 90 ? 14.847 2.752 -8.560 1.00 94.56 90 TYR A CA 1
ATOM 691 C C . TYR A 1 90 ? 14.270 3.421 -7.305 1.00 94.56 90 TYR A C 1
ATOM 693 O O . TYR A 1 90 ? 13.837 2.728 -6.382 1.00 94.56 90 TYR A O 1
ATOM 701 N N . ILE A 1 91 ? 14.183 4.753 -7.286 1.00 93.12 91 ILE A N 1
ATOM 702 C CA . ILE A 1 91 ? 13.605 5.503 -6.162 1.00 93.12 91 ILE A CA 1
ATOM 703 C C . ILE A 1 91 ? 12.126 5.132 -5.977 1.00 93.12 91 ILE A C 1
ATOM 705 O O . ILE A 1 91 ? 11.700 4.824 -4.860 1.00 93.12 91 ILE A O 1
ATOM 709 N N . VAL A 1 92 ? 11.356 5.069 -7.069 1.00 94.88 92 VAL A N 1
ATOM 710 C CA . VAL A 1 92 ? 9.942 4.654 -7.054 1.00 94.88 92 VAL A CA 1
ATOM 711 C C . VAL A 1 92 ? 9.775 3.240 -6.485 1.00 94.88 92 VAL A C 1
ATOM 713 O O . VAL A 1 92 ? 8.895 3.010 -5.653 1.00 94.88 92 VAL A O 1
ATOM 716 N N . LEU A 1 93 ? 10.632 2.285 -6.865 1.00 95.12 93 LEU A N 1
ATOM 717 C CA . LEU A 1 93 ? 10.600 0.919 -6.327 1.00 95.12 93 LEU A CA 1
ATOM 718 C C . LEU A 1 93 ? 10.905 0.880 -4.827 1.00 95.12 93 LEU A C 1
ATOM 720 O O . LEU A 1 93 ? 10.249 0.147 -4.082 1.00 95.12 93 LEU A O 1
ATOM 724 N N . HIS A 1 94 ? 11.866 1.679 -4.363 1.00 93.25 94 HIS A N 1
ATOM 725 C CA . HIS A 1 94 ? 12.169 1.786 -2.938 1.00 93.25 94 HIS A CA 1
ATOM 726 C C . HIS A 1 94 ? 11.001 2.381 -2.151 1.00 93.25 94 HIS A C 1
ATOM 728 O O . HIS A 1 94 ? 10.611 1.820 -1.124 1.00 93.25 94 HIS A O 1
ATOM 734 N N . ARG A 1 95 ? 10.378 3.451 -2.652 1.00 92.75 95 ARG A N 1
ATOM 735 C CA . ARG A 1 95 ? 9.165 4.024 -2.047 1.00 92.75 95 ARG A CA 1
ATOM 736 C C . ARG A 1 95 ? 8.016 3.021 -2.017 1.00 92.75 95 ARG A C 1
ATOM 738 O O . ARG A 1 95 ? 7.376 2.860 -0.979 1.00 92.75 95 ARG A O 1
ATOM 745 N N . ALA A 1 96 ? 7.804 2.285 -3.107 1.00 94.19 96 ALA A N 1
ATOM 746 C CA . ALA A 1 96 ? 6.823 1.207 -3.162 1.00 94.19 96 ALA A CA 1
ATOM 747 C C . ALA A 1 96 ? 7.102 0.124 -2.108 1.00 94.19 96 ALA A C 1
ATOM 749 O O . ALA A 1 96 ? 6.188 -0.293 -1.398 1.00 94.19 96 ALA A O 1
ATOM 750 N N . ARG A 1 97 ? 8.361 -0.301 -1.947 1.00 93.88 97 ARG A N 1
ATOM 751 C CA . ARG A 1 97 ? 8.769 -1.273 -0.921 1.00 93.88 97 ARG A CA 1
ATOM 752 C C . ARG A 1 97 ? 8.492 -0.762 0.491 1.00 93.88 97 ARG A C 1
ATOM 754 O O . ARG A 1 97 ? 7.993 -1.519 1.322 1.00 93.88 97 ARG A O 1
ATOM 761 N N . VAL A 1 98 ? 8.806 0.501 0.772 1.00 90.94 98 VAL A N 1
ATOM 762 C CA . VAL A 1 98 ? 8.532 1.139 2.069 1.00 90.94 98 VAL A CA 1
ATOM 763 C C . VAL A 1 98 ? 7.030 1.156 2.349 1.00 90.94 98 VAL A C 1
ATOM 765 O O . VAL A 1 98 ? 6.614 0.706 3.416 1.00 90.94 98 VAL A O 1
ATOM 768 N N . LEU A 1 99 ? 6.214 1.584 1.382 1.00 91.25 99 LEU A N 1
ATOM 769 C CA . LEU A 1 99 ? 4.756 1.612 1.513 1.00 91.25 99 LEU A CA 1
ATOM 770 C C . LEU A 1 99 ? 4.171 0.211 1.746 1.00 91.25 99 LEU A C 1
ATOM 772 O O . LEU A 1 99 ? 3.341 0.014 2.632 1.00 91.25 99 LEU A O 1
ATOM 776 N N . LEU A 1 100 ? 4.627 -0.792 0.992 1.00 92.94 100 LEU A N 1
ATOM 777 C CA . LEU A 1 100 ? 4.171 -2.174 1.156 1.00 92.94 100 LEU A CA 1
ATOM 778 C C . LEU A 1 100 ? 4.565 -2.748 2.524 1.00 92.94 100 LEU A C 1
ATOM 780 O O . LEU A 1 100 ? 3.739 -3.394 3.167 1.00 92.94 100 LEU A O 1
ATOM 784 N N . ASN A 1 101 ? 5.778 -2.467 3.009 1.00 91.19 101 ASN A N 1
ATOM 785 C CA . ASN A 1 101 ? 6.207 -2.850 4.358 1.00 91.19 101 ASN A CA 1
ATOM 786 C C . ASN A 1 101 ? 5.365 -2.178 5.444 1.00 91.19 101 ASN A C 1
ATOM 788 O O . ASN A 1 101 ? 4.941 -2.846 6.388 1.00 91.19 101 ASN A O 1
ATOM 792 N N . TYR A 1 102 ? 5.086 -0.884 5.291 1.00 87.62 102 TYR A N 1
ATOM 793 C CA . TYR A 1 102 ? 4.233 -0.133 6.207 1.00 87.62 102 TYR A CA 1
ATOM 794 C C . TYR A 1 102 ? 2.847 -0.779 6.334 1.00 87.62 102 TYR A C 1
ATOM 796 O O . TYR A 1 102 ? 2.366 -1.024 7.439 1.00 87.62 102 TYR A O 1
ATOM 804 N N . ILE A 1 103 ? 2.235 -1.157 5.209 1.00 89.12 103 ILE A N 1
ATOM 805 C CA . ILE A 1 103 ? 0.923 -1.816 5.207 1.00 89.12 103 ILE A CA 1
ATOM 806 C C . ILE A 1 103 ? 1.013 -3.245 5.754 1.00 89.12 103 ILE A C 1
ATOM 808 O O . ILE A 1 103 ? 0.117 -3.682 6.472 1.00 89.12 103 ILE A O 1
ATOM 812 N N . ALA A 1 104 ? 2.078 -3.985 5.437 1.00 89.56 104 ALA A N 1
ATOM 813 C CA . ALA A 1 104 ? 2.266 -5.350 5.924 1.00 89.56 104 ALA A CA 1
ATOM 814 C C . ALA A 1 104 ? 2.380 -5.419 7.455 1.00 89.56 104 ALA A C 1
ATOM 816 O O . ALA A 1 104 ? 1.913 -6.387 8.055 1.00 89.56 104 ALA A O 1
ATOM 817 N N . GLN A 1 105 ? 2.988 -4.400 8.066 1.00 86.00 105 GLN A N 1
ATOM 818 C CA . GLN A 1 105 ? 3.242 -4.320 9.506 1.00 86.00 105 GLN A CA 1
ATOM 819 C C . GLN A 1 105 ? 2.174 -3.533 10.276 1.00 86.00 105 GLN A C 1
ATOM 821 O O . GLN A 1 105 ? 2.193 -3.543 11.508 1.00 86.00 105 GLN A O 1
ATOM 826 N N . GLY A 1 106 ? 1.289 -2.818 9.580 1.00 86.31 106 GLY A N 1
ATOM 827 C CA . GLY A 1 106 ? 0.270 -1.975 10.191 1.00 86.31 106 GLY A CA 1
ATOM 828 C C . GLY A 1 106 ? -0.830 -2.784 10.875 1.00 86.31 106 GLY A C 1
ATOM 829 O O . GLY A 1 106 ? -1.279 -3.816 10.369 1.00 86.31 106 GLY A O 1
ATOM 830 N N . SER A 1 107 ? -1.295 -2.286 12.021 1.00 90.25 107 SER A N 1
ATOM 831 C CA . SER A 1 107 ? -2.454 -2.853 12.710 1.00 90.25 107 SER A CA 1
ATOM 832 C C . SER A 1 107 ? -3.747 -2.603 11.928 1.00 90.25 107 SER A C 1
ATOM 834 O O . SER A 1 107 ? -3.809 -1.728 11.056 1.00 90.25 107 SER A O 1
ATOM 836 N N . ARG A 1 108 ? -4.802 -3.379 12.191 1.00 90.62 108 ARG A N 1
ATOM 837 C CA . ARG A 1 108 ? -6.049 -3.264 11.420 1.00 90.62 108 ARG A CA 1
ATOM 838 C C . ARG A 1 108 ? -6.696 -1.905 11.632 1.00 90.62 108 ARG A C 1
ATOM 840 O O . ARG A 1 108 ? -7.115 -1.285 10.656 1.00 90.62 108 ARG A O 1
ATOM 847 N N . LEU A 1 109 ? -6.730 -1.432 12.879 1.00 91.69 109 LEU A N 1
ATOM 848 C CA . LEU A 1 109 ? -7.273 -0.115 13.211 1.00 91.69 109 LEU A CA 1
ATOM 849 C C . LEU A 1 109 ? -6.424 1.002 12.632 1.00 91.69 109 LEU A C 1
ATOM 851 O O . LEU A 1 109 ? -6.964 1.949 12.069 1.00 91.69 109 LEU A O 1
ATOM 855 N N . TRP A 1 110 ? -5.104 0.862 12.710 1.00 90.88 110 TRP A N 1
ATOM 856 C CA . TRP A 1 110 ? -4.182 1.838 12.158 1.00 90.88 110 TRP A CA 1
ATOM 857 C C . TRP A 1 110 ? -4.416 2.082 10.665 1.00 90.88 110 TRP A C 1
ATOM 859 O O . TRP A 1 110 ? -4.628 3.216 10.229 1.00 90.88 110 TRP A O 1
ATOM 869 N N . LEU A 1 111 ? -4.441 0.998 9.887 1.00 89.56 111 LEU A N 1
ATOM 870 C CA . LEU A 1 111 ? -4.643 1.062 8.443 1.00 89.56 111 LEU A CA 1
ATOM 871 C C . LEU A 1 111 ? -6.042 1.573 8.080 1.00 89.56 111 LEU A C 1
ATOM 873 O O . LEU A 1 111 ? -6.186 2.268 7.080 1.00 89.56 111 LEU A O 1
ATOM 877 N N . LEU A 1 112 ? -7.061 1.258 8.888 1.00 91.12 112 LEU A N 1
ATOM 878 C CA . LEU A 1 112 ? -8.423 1.758 8.694 1.00 91.12 112 LEU A CA 1
ATOM 879 C C . LEU A 1 112 ? -8.508 3.273 8.929 1.00 91.12 112 LEU A C 1
ATOM 881 O O . LEU A 1 112 ? -9.043 4.018 8.107 1.00 91.12 112 LEU A O 1
ATOM 885 N N . LEU A 1 113 ? -7.945 3.754 10.039 1.00 89.06 113 LEU A N 1
ATOM 886 C CA . LEU A 1 113 ? -7.950 5.177 10.374 1.00 89.06 113 LEU A CA 1
ATOM 887 C C . LEU A 1 113 ? -7.172 5.998 9.335 1.00 89.06 113 LEU A C 1
ATOM 889 O O . LEU A 1 113 ? -7.580 7.119 9.026 1.00 89.06 113 LEU A O 1
ATOM 893 N N . ARG A 1 114 ? -6.130 5.418 8.724 1.00 86.81 114 ARG A N 1
ATOM 894 C CA . ARG A 1 114 ? -5.266 6.068 7.723 1.00 86.81 114 ARG A CA 1
ATOM 895 C C . ARG A 1 114 ? -5.548 5.719 6.266 1.00 86.81 114 ARG A C 1
ATOM 897 O O . ARG A 1 114 ? -4.763 6.100 5.401 1.00 86.81 114 ARG A O 1
ATOM 904 N N . GLU A 1 115 ? -6.662 5.057 5.970 1.00 86.12 115 GLU A N 1
ATOM 905 C CA . GLU A 1 115 ? -6.962 4.553 4.622 1.00 86.12 115 GLU A CA 1
ATOM 906 C C . GLU A 1 115 ? -6.820 5.628 3.530 1.00 86.12 115 GLU A C 1
ATOM 908 O O . GLU A 1 115 ? -6.194 5.379 2.503 1.00 86.12 115 GLU A O 1
ATOM 913 N N . ALA A 1 116 ? -7.314 6.847 3.777 1.00 84.88 116 ALA A N 1
ATOM 914 C CA . ALA A 1 116 ? -7.226 7.950 2.819 1.00 84.88 116 ALA A CA 1
ATOM 915 C C . ALA A 1 116 ? -5.774 8.365 2.506 1.00 84.88 116 ALA A C 1
ATOM 917 O O . ALA A 1 116 ? -5.423 8.489 1.335 1.00 84.88 116 ALA A O 1
ATOM 918 N N . ARG A 1 117 ? -4.922 8.513 3.533 1.00 84.94 117 ARG A N 1
ATOM 919 C CA . ARG A 1 117 ? -3.500 8.871 3.362 1.00 84.94 117 ARG A CA 1
ATOM 920 C C . ARG A 1 117 ? -2.724 7.767 2.647 1.00 84.94 117 ARG A C 1
ATOM 922 O O . ARG A 1 117 ? -1.915 8.041 1.769 1.00 84.94 117 ARG A O 1
ATOM 929 N N . ILE A 1 118 ? -3.002 6.506 2.979 1.00 86.25 118 ILE A N 1
ATOM 930 C CA . ILE A 1 118 ? -2.383 5.355 2.307 1.00 86.25 118 ILE A CA 1
ATOM 931 C C . ILE A 1 118 ? -2.779 5.331 0.824 1.00 86.25 118 ILE A C 1
ATOM 933 O O . ILE A 1 118 ? -1.927 5.148 -0.045 1.00 86.25 118 ILE A O 1
ATOM 937 N N . ALA A 1 119 ? -4.062 5.539 0.520 1.00 86.88 119 ALA A N 1
ATOM 938 C CA . ALA A 1 119 ? -4.556 5.587 -0.852 1.00 86.88 119 ALA A CA 1
ATOM 939 C C . ALA A 1 119 ? -3.936 6.748 -1.651 1.00 86.88 119 ALA A C 1
ATOM 941 O O . ALA A 1 119 ? -3.629 6.582 -2.832 1.00 86.88 119 ALA A O 1
ATOM 942 N N . GLU A 1 120 ? -3.696 7.896 -1.016 1.00 86.62 120 GLU A N 1
ATOM 943 C CA . GLU A 1 120 ? -2.988 9.023 -1.626 1.00 86.62 120 GLU A CA 1
ATOM 944 C C . GLU A 1 120 ? -1.540 8.667 -1.986 1.00 86.62 120 GLU A C 1
ATOM 946 O O . GLU A 1 120 ? -1.124 8.916 -3.118 1.00 86.62 120 GLU A O 1
ATOM 951 N N . GLN A 1 121 ? -0.811 7.990 -1.093 1.00 89.25 121 GLN A N 1
ATOM 952 C CA . GLN A 1 121 ? 0.556 7.527 -1.367 1.00 89.25 121 GLN A CA 1
ATOM 953 C C . GLN A 1 121 ? 0.619 6.539 -2.543 1.00 89.25 121 GLN A C 1
ATOM 955 O O . GLN A 1 121 ? 1.524 6.616 -3.374 1.00 89.25 121 GLN A O 1
ATOM 960 N N . PHE A 1 122 ? -0.359 5.635 -2.677 1.00 89.62 122 PHE A N 1
ATOM 961 C CA . PHE A 1 122 ? -0.458 4.778 -3.866 1.00 89.62 122 PHE A CA 1
ATOM 962 C C . PHE A 1 122 ? -0.701 5.581 -5.147 1.00 89.62 122 PHE A C 1
ATOM 964 O O . PHE A 1 122 ? -0.130 5.263 -6.190 1.00 89.62 122 PHE A O 1
ATOM 971 N N . GLN A 1 123 ? -1.540 6.618 -5.090 1.00 89.38 123 GLN A N 1
ATOM 972 C CA . GLN A 1 123 ? -1.778 7.477 -6.249 1.00 89.38 123 GLN A CA 1
ATOM 973 C C . GLN A 1 123 ? -0.559 8.316 -6.621 1.00 89.38 123 GLN A C 1
ATOM 975 O O . GLN A 1 123 ? -0.346 8.582 -7.800 1.00 89.38 123 GLN A O 1
ATOM 980 N N . GLU A 1 124 ? 0.219 8.763 -5.642 1.00 89.88 124 GLU A N 1
ATOM 981 C CA . GLU A 1 124 ? 1.471 9.478 -5.878 1.00 89.88 124 GLU A CA 1
ATOM 982 C C . GLU A 1 124 ? 2.464 8.594 -6.641 1.00 89.88 124 GLU A C 1
ATOM 984 O O . GLU A 1 124 ? 2.927 8.981 -7.714 1.00 89.88 124 GLU A O 1
ATOM 989 N N . LEU A 1 125 ? 2.657 7.351 -6.182 1.00 92.69 125 LEU A N 1
ATOM 990 C CA . LEU A 1 125 ? 3.457 6.354 -6.899 1.00 92.69 125 LEU A CA 1
ATOM 991 C C . LEU A 1 125 ? 2.924 6.088 -8.310 1.00 92.69 125 LEU A C 1
ATOM 993 O O . LEU A 1 125 ? 3.701 5.971 -9.253 1.00 92.69 125 LEU A O 1
ATOM 997 N N . ASP A 1 126 ? 1.605 6.016 -8.486 1.00 91.69 126 ASP A N 1
ATOM 998 C CA . ASP A 1 126 ? 1.006 5.857 -9.811 1.00 91.69 126 ASP A CA 1
ATOM 999 C C . ASP A 1 126 ? 1.328 7.042 -10.727 1.00 91.69 126 ASP A C 1
ATOM 1001 O O . ASP A 1 126 ? 1.670 6.842 -11.892 1.00 91.69 126 ASP A O 1
ATOM 1005 N N . ARG A 1 127 ? 1.266 8.276 -10.221 1.00 91.69 127 ARG A N 1
ATOM 1006 C CA . ARG A 1 127 ? 1.634 9.467 -11.000 1.00 91.69 127 ARG A CA 1
ATOM 1007 C C . ARG A 1 127 ? 3.105 9.419 -11.406 1.00 91.69 127 ARG A C 1
ATOM 1009 O O . ARG A 1 127 ? 3.389 9.652 -12.575 1.00 91.69 127 ARG A O 1
ATOM 1016 N N . GLU A 1 128 ? 4.002 9.049 -10.497 1.00 93.62 128 GLU A N 1
ATOM 1017 C CA . GLU A 1 128 ? 5.438 8.904 -10.778 1.00 93.62 128 GLU A CA 1
ATOM 1018 C C . GLU A 1 128 ? 5.735 7.813 -11.805 1.00 93.62 128 GLU A C 1
ATOM 1020 O O . GLU A 1 128 ? 6.495 8.023 -12.747 1.00 93.62 128 GLU A O 1
ATOM 1025 N N . ILE A 1 129 ? 5.093 6.650 -11.685 1.00 94.62 129 ILE A N 1
ATOM 1026 C CA . ILE A 1 129 ? 5.226 5.595 -12.693 1.00 94.62 129 ILE A CA 1
ATOM 1027 C C . ILE A 1 129 ? 4.725 6.110 -14.048 1.00 94.62 129 ILE A C 1
ATOM 1029 O O . ILE A 1 129 ? 5.373 5.873 -15.064 1.00 94.62 129 ILE A O 1
ATOM 1033 N N . SER A 1 130 ? 3.600 6.832 -14.082 1.00 94.00 130 SER A N 1
ATOM 1034 C CA . SER A 1 130 ? 3.069 7.403 -15.326 1.00 94.00 130 SER A CA 1
ATOM 1035 C C . SER A 1 130 ? 4.057 8.365 -15.974 1.00 94.00 130 SER A C 1
ATOM 1037 O O . SER A 1 130 ? 4.344 8.223 -17.157 1.00 94.00 130 SER A O 1
ATOM 1039 N N . THR A 1 131 ? 4.592 9.321 -15.209 1.00 93.69 131 THR A N 1
ATOM 1040 C CA . THR A 1 131 ? 5.505 10.337 -15.745 1.00 93.69 131 THR A CA 1
ATOM 1041 C C . THR A 1 131 ? 6.776 9.699 -16.288 1.00 93.69 131 THR A C 1
ATOM 1043 O O . THR A 1 131 ? 7.219 10.053 -17.378 1.00 93.69 131 THR A O 1
ATOM 1046 N N . LEU A 1 132 ? 7.332 8.705 -15.593 1.00 95.69 132 LEU A N 1
ATOM 1047 C CA . LEU A 1 132 ? 8.521 8.000 -16.066 1.00 95.69 132 LEU A CA 1
ATOM 1048 C C . LEU A 1 132 ? 8.255 7.185 -17.336 1.00 95.69 132 LEU A C 1
ATOM 1050 O O . LEU A 1 132 ? 9.092 7.179 -18.238 1.00 95.69 132 LEU A O 1
ATOM 1054 N N . LEU A 1 133 ? 7.087 6.547 -17.453 1.00 94.06 133 LEU A N 1
ATOM 1055 C CA . LEU A 1 133 ? 6.682 5.843 -18.677 1.00 94.06 133 LEU A CA 1
ATOM 1056 C C . LEU A 1 133 ? 6.396 6.791 -19.851 1.00 94.06 133 LEU A C 1
ATOM 1058 O O . LEU A 1 133 ? 6.429 6.355 -21.001 1.00 94.06 133 LEU A O 1
ATOM 1062 N N . ASP A 1 134 ? 6.096 8.060 -19.600 1.00 92.38 134 ASP A N 1
ATOM 1063 C CA . ASP A 1 134 ? 5.899 9.049 -20.663 1.00 92.38 134 ASP A CA 1
ATOM 1064 C C . ASP A 1 134 ? 7.230 9.664 -21.130 1.00 92.38 134 ASP A C 1
ATOM 1066 O O . ASP A 1 134 ? 7.359 10.032 -22.296 1.00 92.38 134 ASP A O 1
ATOM 1070 N N . VAL A 1 135 ? 8.232 9.740 -20.247 1.00 94.44 135 VAL A N 1
ATOM 1071 C CA . VAL A 1 135 ? 9.539 10.367 -20.527 1.00 94.44 135 VAL A CA 1
ATOM 1072 C C . VAL A 1 135 ? 10.576 9.384 -21.078 1.00 94.44 135 VAL A C 1
ATOM 1074 O O . VAL A 1 135 ? 11.442 9.785 -21.858 1.00 94.44 135 VAL A O 1
ATOM 1077 N N . ILE A 1 136 ? 10.532 8.109 -20.680 1.00 93.12 136 ILE A N 1
ATOM 1078 C CA . ILE A 1 136 ? 11.569 7.139 -21.050 1.00 93.12 136 ILE A CA 1
ATOM 1079 C C . ILE A 1 136 ? 11.608 6.893 -22.580 1.00 93.12 136 ILE A C 1
ATOM 1081 O O . ILE A 1 136 ? 10.565 6.639 -23.195 1.00 93.12 136 ILE A O 1
ATOM 1085 N N . PRO A 1 137 ? 12.794 6.935 -23.228 1.00 91.44 137 PRO A N 1
ATOM 1086 C CA . PRO A 1 137 ? 12.908 6.859 -24.686 1.00 91.44 137 PRO A CA 1
ATOM 1087 C C . PRO A 1 137 ? 12.789 5.414 -25.201 1.00 91.44 137 PRO A C 1
ATOM 1089 O O . PRO A 1 137 ? 13.770 4.772 -25.573 1.00 91.44 137 PRO A O 1
ATOM 1092 N N . PHE A 1 138 ? 11.565 4.880 -25.245 1.00 88.12 138 PHE A N 1
ATOM 1093 C CA . PHE A 1 138 ? 11.306 3.482 -25.623 1.00 88.12 138 PHE A CA 1
ATOM 1094 C C . PHE A 1 138 ? 11.800 3.075 -27.016 1.00 88.12 138 PHE A C 1
ATOM 1096 O O . PHE A 1 138 ? 12.073 1.894 -27.257 1.00 88.12 138 PHE A O 1
ATOM 1103 N N . ASP A 1 139 ? 11.919 4.029 -27.935 1.00 86.31 139 ASP A N 1
ATOM 1104 C CA . ASP A 1 139 ? 12.366 3.771 -29.303 1.00 86.31 139 ASP A CA 1
ATOM 1105 C C . ASP A 1 139 ? 13.845 3.357 -29.373 1.00 86.31 139 ASP A C 1
ATOM 1107 O O . ASP A 1 139 ? 14.250 2.654 -30.300 1.00 86.31 139 ASP A O 1
ATOM 1111 N N . GLU A 1 140 ? 14.641 3.683 -28.350 1.00 87.62 140 GLU A N 1
ATOM 1112 C CA . GLU A 1 140 ? 16.055 3.305 -28.267 1.00 87.62 140 GLU A CA 1
ATOM 1113 C C . GLU A 1 140 ? 16.234 1.796 -28.007 1.00 87.62 140 GLU A C 1
ATOM 1115 O O . GLU A 1 140 ? 17.131 1.164 -28.578 1.00 87.62 140 GLU A O 1
ATOM 1120 N N . PHE A 1 141 ? 15.336 1.179 -27.229 1.00 83.69 141 PHE A N 1
ATOM 1121 C CA . PHE A 1 141 ? 15.497 -0.196 -26.728 1.00 83.69 141 PHE A CA 1
ATOM 1122 C C . PHE A 1 141 ? 15.060 -1.300 -27.700 1.00 83.69 141 PHE A C 1
ATOM 1124 O O . PHE A 1 141 ? 15.306 -2.469 -27.428 1.00 83.69 141 PHE A O 1
ATOM 1131 N N . HIS A 1 142 ? 14.416 -0.963 -28.828 1.00 82.69 142 HIS A N 1
ATOM 1132 C CA . HIS A 1 142 ? 13.936 -1.945 -29.822 1.00 82.69 142 HIS A CA 1
ATOM 1133 C C . HIS A 1 142 ? 13.108 -3.086 -29.198 1.00 82.69 142 HIS A C 1
ATOM 1135 O O . HIS A 1 142 ? 13.251 -4.251 -29.561 1.00 82.69 142 HIS A O 1
ATOM 1141 N N . LEU A 1 143 ? 12.232 -2.733 -28.252 1.00 87.00 143 LEU A N 1
ATOM 1142 C CA . LEU A 1 143 ? 11.407 -3.692 -27.519 1.00 87.00 143 LEU A CA 1
ATOM 1143 C C . LEU A 1 143 ? 10.550 -4.547 -28.462 1.00 87.00 143 LEU A C 1
ATOM 1145 O O . LEU A 1 143 ? 9.940 -4.017 -29.400 1.00 87.00 143 LEU A O 1
ATOM 1149 N N . VAL A 1 144 ? 10.471 -5.847 -28.157 1.00 89.12 144 VAL A N 1
ATOM 1150 C CA . VAL A 1 144 ? 9.574 -6.811 -28.815 1.00 89.12 144 VAL A CA 1
ATOM 1151 C C . VAL A 1 144 ? 8.117 -6.374 -28.624 1.00 89.12 144 VAL A C 1
ATOM 1153 O O . VAL A 1 144 ? 7.783 -5.741 -27.620 1.00 89.12 144 VAL A O 1
ATOM 1156 N N . ALA A 1 145 ? 7.253 -6.711 -29.588 1.00 89.38 145 ALA A N 1
ATOM 1157 C CA . ALA A 1 145 ? 5.836 -6.341 -29.591 1.00 89.38 145 ALA A CA 1
ATOM 1158 C C . ALA A 1 145 ? 5.142 -6.644 -28.250 1.00 89.38 145 ALA A C 1
ATOM 1160 O O . ALA A 1 145 ? 4.538 -5.745 -27.672 1.00 89.38 145 ALA A O 1
ATOM 1161 N N . ASP A 1 146 ? 5.343 -7.842 -27.700 1.00 90.19 146 ASP A N 1
ATOM 1162 C CA . ASP A 1 146 ? 4.758 -8.269 -26.423 1.00 90.19 146 ASP A CA 1
ATOM 1163 C C . ASP A 1 146 ? 5.124 -7.331 -25.258 1.00 90.19 146 ASP A C 1
ATOM 1165 O O . ASP A 1 146 ? 4.281 -6.963 -24.442 1.00 90.19 146 ASP A O 1
ATOM 1169 N N . VAL A 1 147 ? 6.382 -6.882 -25.181 1.00 90.00 147 VAL A N 1
ATOM 1170 C CA . VAL A 1 147 ? 6.835 -5.958 -24.125 1.00 90.00 147 VAL A CA 1
ATOM 1171 C C . VAL A 1 147 ? 6.240 -4.566 -24.334 1.00 90.00 147 VAL A C 1
ATOM 1173 O O . VAL A 1 147 ? 5.857 -3.911 -23.365 1.00 90.00 147 VAL A O 1
ATOM 1176 N N . ARG A 1 148 ? 6.092 -4.115 -25.587 1.00 89.88 148 ARG A N 1
ATOM 1177 C CA . ARG A 1 148 ? 5.399 -2.850 -25.889 1.00 89.88 148 ARG A CA 1
ATOM 1178 C C . ARG A 1 148 ? 3.931 -2.906 -25.470 1.00 89.88 148 ARG A C 1
ATOM 1180 O O . ARG A 1 148 ? 3.444 -1.953 -24.864 1.00 89.88 148 ARG A O 1
ATOM 1187 N N . GLU A 1 149 ? 3.253 -4.029 -25.695 1.00 92.06 149 GLU A N 1
ATOM 1188 C CA . GLU A 1 149 ? 1.883 -4.231 -25.217 1.00 92.06 149 GLU A CA 1
ATOM 1189 C C . GLU A 1 149 ? 1.794 -4.197 -23.685 1.00 92.06 149 GLU A C 1
ATOM 1191 O O . GLU A 1 149 ? 0.879 -3.576 -23.139 1.00 92.06 149 GLU A O 1
ATOM 1196 N N . HIS A 1 150 ? 2.761 -4.789 -22.973 1.00 90.88 150 HIS A N 1
ATOM 1197 C CA . HIS A 1 150 ? 2.836 -4.693 -21.512 1.00 90.88 150 HIS A CA 1
ATOM 1198 C C . HIS A 1 150 ? 3.007 -3.248 -21.024 1.00 90.88 150 HIS A C 1
ATOM 1200 O O . HIS A 1 150 ? 2.347 -2.847 -20.060 1.00 90.88 150 HIS A O 1
ATOM 1206 N N . VAL A 1 151 ? 3.842 -2.450 -21.696 1.00 91.19 151 VAL A N 1
ATOM 1207 C CA . VAL A 1 151 ? 4.019 -1.020 -21.392 1.00 91.19 151 VAL A CA 1
ATOM 1208 C C . VAL A 1 151 ? 2.718 -0.251 -21.619 1.00 91.19 151 VAL A C 1
ATOM 1210 O O . VAL A 1 151 ? 2.295 0.521 -20.756 1.00 91.19 151 VAL A O 1
ATOM 1213 N N . ASP A 1 152 ? 2.034 -0.486 -22.736 1.00 91.19 152 ASP A N 1
ATOM 1214 C CA . ASP A 1 152 ? 0.766 0.183 -23.032 1.00 91.19 152 ASP A CA 1
ATOM 1215 C C . ASP A 1 152 ? -0.344 -0.227 -22.060 1.00 91.19 152 ASP A C 1
ATOM 1217 O O . ASP A 1 152 ? -1.145 0.610 -21.624 1.00 91.19 152 ASP A O 1
ATOM 1221 N N . LEU A 1 153 ? -0.378 -1.499 -21.660 1.00 90.69 153 LEU A N 1
ATOM 1222 C CA . LEU A 1 153 ? -1.255 -1.981 -20.601 1.00 90.69 153 LEU A CA 1
ATOM 1223 C C . LEU A 1 153 ? -0.959 -1.255 -19.283 1.00 90.69 153 LEU A C 1
ATOM 1225 O O . LEU A 1 153 ? -1.894 -0.789 -18.627 1.00 90.69 153 LEU A O 1
ATOM 1229 N N . LEU A 1 154 ? 0.315 -1.127 -18.909 1.00 92.56 154 LEU A N 1
ATOM 1230 C CA . LEU A 1 154 ? 0.735 -0.446 -17.689 1.00 92.56 154 LEU A CA 1
ATOM 1231 C C . LEU A 1 154 ? 0.313 1.030 -17.698 1.00 92.56 154 LEU A C 1
ATOM 1233 O O . LEU A 1 154 ?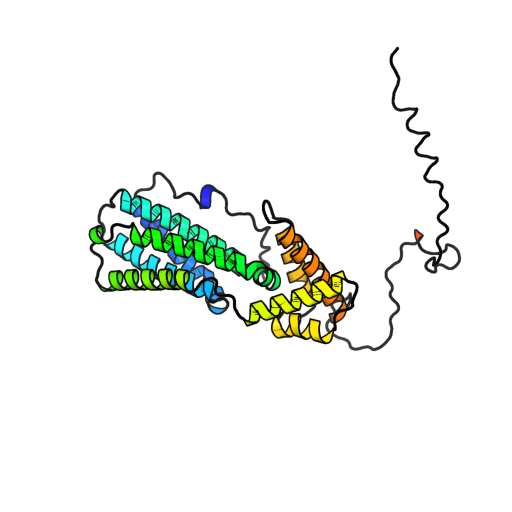 -0.342 1.475 -16.753 1.00 92.56 154 LEU A O 1
ATOM 1237 N N . ARG A 1 155 ? 0.565 1.759 -18.794 1.00 93.00 155 ARG A N 1
ATOM 1238 C CA . ARG A 1 155 ? 0.109 3.149 -18.981 1.00 93.00 155 ARG A CA 1
ATOM 1239 C C . ARG A 1 155 ? -1.400 3.282 -18.797 1.00 93.00 155 ARG A C 1
ATOM 1241 O O . ARG A 1 155 ? -1.870 4.144 -18.055 1.00 93.00 155 ARG A O 1
ATOM 1248 N N . ARG A 1 156 ? -2.187 2.393 -19.415 1.00 89.94 156 ARG A N 1
ATOM 1249 C CA . ARG A 1 156 ? -3.654 2.390 -19.269 1.00 89.94 156 ARG A CA 1
ATOM 1250 C C . ARG A 1 156 ? -4.081 2.112 -17.830 1.00 89.94 156 ARG A C 1
ATOM 1252 O O . ARG A 1 156 ? -4.992 2.772 -17.331 1.00 89.94 156 ARG A O 1
ATOM 1259 N N . GLN A 1 157 ? -3.448 1.151 -17.160 1.00 88.12 157 GLN A N 1
ATOM 1260 C CA . GLN A 1 157 ? -3.768 0.787 -15.778 1.00 88.12 157 GLN A CA 1
ATOM 1261 C C . GLN A 1 157 ? -3.460 1.912 -14.792 1.00 88.12 157 GLN A C 1
ATOM 1263 O O . GLN A 1 157 ? -4.238 2.134 -13.863 1.00 88.12 157 GLN A O 1
ATOM 1268 N N . VAL A 1 158 ? -2.341 2.605 -14.981 1.00 87.06 158 VAL A N 1
ATOM 1269 C CA . VAL A 1 158 ? -1.930 3.745 -14.160 1.00 87.06 158 VAL A CA 1
ATOM 1270 C C . VAL A 1 158 ? -2.848 4.942 -14.422 1.00 87.06 158 VAL A C 1
ATOM 1272 O O . VAL A 1 158 ? -3.480 5.446 -13.496 1.00 87.06 158 VAL A O 1
ATOM 1275 N N . ALA A 1 159 ? -3.075 5.308 -15.687 1.00 85.44 159 ALA A N 1
ATOM 1276 C CA . ALA A 1 159 ? -3.960 6.419 -16.042 1.00 85.44 159 ALA A CA 1
ATOM 1277 C C . ALA A 1 159 ? -5.424 6.195 -15.616 1.00 85.44 159 ALA A C 1
ATOM 1279 O O . ALA A 1 159 ? -6.144 7.149 -15.314 1.00 85.44 159 ALA A O 1
ATOM 1280 N N . ALA A 1 160 ? -5.901 4.947 -15.615 1.00 83.50 160 ALA A N 1
ATOM 1281 C CA . ALA A 1 160 ? -7.235 4.618 -15.124 1.00 83.50 160 ALA A CA 1
ATOM 1282 C C . ALA A 1 160 ? -7.325 4.652 -13.589 1.00 83.50 160 ALA A C 1
ATOM 1284 O O . ALA A 1 160 ? -8.407 4.922 -13.071 1.00 83.50 160 ALA A O 1
ATOM 1285 N N . SER A 1 161 ? -6.221 4.387 -12.882 1.00 81.56 161 SER A N 1
ATOM 1286 C CA . SER A 1 161 ? -6.096 4.545 -11.424 1.00 81.56 161 SER A CA 1
ATOM 1287 C C . SER A 1 161 ? -6.296 6.005 -11.035 1.00 81.56 161 SER A C 1
ATOM 1289 O O . SER A 1 161 ? -7.214 6.334 -10.289 1.00 81.56 161 SER A O 1
ATOM 1291 N N . SER A 1 162 ? -5.524 6.895 -11.666 1.00 74.38 162 SER A N 1
ATOM 1292 C CA . SER A 1 162 ? -5.549 8.334 -11.399 1.00 74.38 162 SER A CA 1
ATOM 1293 C C . SER A 1 162 ? -6.908 8.967 -11.710 1.00 74.38 162 SER A C 1
ATOM 1295 O O . SER A 1 162 ? -7.331 9.890 -11.022 1.00 74.38 162 SER A O 1
ATOM 1297 N N . ARG A 1 163 ? -7.626 8.450 -12.718 1.00 74.94 163 ARG A N 1
ATOM 1298 C CA . ARG A 1 163 ? -8.971 8.921 -13.096 1.00 74.94 163 ARG A CA 1
ATOM 1299 C C . ARG A 1 163 ? -10.090 8.447 -12.171 1.00 74.94 163 ARG A C 1
ATOM 1301 O O . ARG A 1 163 ? -11.093 9.140 -12.051 1.00 74.94 163 ARG A O 1
ATOM 1308 N N . ARG A 1 164 ? -9.960 7.268 -11.556 1.00 68.25 164 ARG A N 1
ATOM 1309 C CA . ARG A 1 164 ? -11.000 6.707 -10.673 1.00 68.25 164 ARG A CA 1
ATOM 1310 C C . ARG A 1 164 ? -11.048 7.373 -9.296 1.00 68.25 164 ARG A C 1
ATOM 1312 O O . ARG A 1 164 ? -12.018 7.159 -8.577 1.00 68.25 164 ARG A O 1
ATOM 1319 N N . GLY A 1 165 ? -10.052 8.190 -8.950 1.00 65.38 165 GLY A N 1
ATOM 1320 C CA . GLY A 1 165 ? -9.963 8.835 -7.643 1.00 65.38 165 GLY A CA 1
ATOM 1321 C C . GLY A 1 165 ? -9.592 7.853 -6.528 1.00 65.38 165 GLY A C 1
ATOM 1322 O O . GLY A 1 165 ? -9.210 6.709 -6.784 1.00 65.38 165 GLY A O 1
ATOM 1323 N N . LEU A 1 166 ? -9.636 8.326 -5.277 1.00 67.12 166 LEU A N 1
ATOM 1324 C CA . LEU A 1 166 ? -9.324 7.506 -4.101 1.00 67.12 166 LEU A CA 1
ATOM 1325 C C . LEU A 1 166 ? -10.397 6.419 -3.971 1.00 67.12 166 LEU A C 1
ATOM 1327 O O . LEU A 1 166 ? -11.554 6.712 -3.667 1.00 67.12 166 LEU A O 1
ATOM 1331 N N . PHE A 1 167 ? -10.027 5.165 -4.233 1.00 65.94 167 PHE A N 1
ATOM 1332 C CA . PHE A 1 167 ? -10.913 4.040 -3.965 1.00 65.94 167 PHE A CA 1
ATOM 1333 C C . PHE A 1 167 ? -10.887 3.763 -2.463 1.00 65.94 167 PHE A C 1
ATOM 1335 O O . PHE A 1 167 ? -9.901 3.260 -1.939 1.00 65.94 167 PHE A O 1
ATOM 1342 N N . ILE A 1 168 ? -11.973 4.112 -1.784 1.00 68.50 168 ILE A N 1
ATOM 1343 C CA . ILE A 1 168 ? -12.195 3.796 -0.375 1.00 68.50 168 ILE A CA 1
ATOM 1344 C C . ILE A 1 168 ? -13.221 2.667 -0.353 1.00 68.50 168 ILE A C 1
ATOM 1346 O O . ILE A 1 168 ? -14.303 2.818 -0.928 1.00 68.50 168 ILE A O 1
ATOM 1350 N N . ASP A 1 169 ? -12.878 1.534 0.258 1.00 76.31 169 ASP A N 1
ATOM 1351 C CA . ASP A 1 169 ? -13.813 0.416 0.391 1.00 76.31 169 ASP A CA 1
ATOM 1352 C C . ASP A 1 169 ? -15.026 0.887 1.204 1.00 76.31 169 ASP A C 1
ATOM 1354 O O . ASP A 1 169 ? -14.872 1.403 2.312 1.00 76.31 169 ASP A O 1
ATOM 1358 N N . SER A 1 170 ? -16.237 0.731 0.660 1.00 81.31 170 SER A N 1
ATOM 1359 C CA . SER A 1 170 ? -17.461 1.157 1.342 1.00 81.31 170 SER A CA 1
ATOM 1360 C C . SER A 1 170 ? -17.582 0.507 2.717 1.00 81.31 170 SER A C 1
ATOM 1362 O O . SER A 1 170 ? -17.944 1.181 3.672 1.00 81.31 170 SER A O 1
ATOM 1364 N N . ARG A 1 171 ? -17.162 -0.758 2.854 1.00 85.44 171 ARG A N 1
ATOM 1365 C CA . ARG A 1 171 ? -17.165 -1.454 4.145 1.00 85.44 171 ARG A CA 1
ATOM 1366 C C . ARG A 1 171 ? -16.196 -0.816 5.141 1.00 85.44 171 ARG A C 1
ATOM 1368 O O . ARG A 1 171 ? -16.543 -0.665 6.307 1.00 85.44 171 ARG A O 1
ATOM 1375 N N . ASN A 1 172 ? -14.990 -0.453 4.703 1.00 86.75 172 ASN A N 1
ATOM 1376 C CA . ASN A 1 172 ? -14.012 0.211 5.568 1.00 86.75 172 ASN A CA 1
ATOM 1377 C C . ASN A 1 172 ? -14.487 1.612 5.957 1.00 86.75 172 ASN A C 1
ATOM 1379 O O . ASN A 1 172 ? -14.344 2.009 7.111 1.00 86.75 172 ASN A O 1
ATOM 1383 N N . ARG A 1 173 ? -15.109 2.340 5.023 1.00 87.50 173 ARG A N 1
ATOM 1384 C CA . ARG A 1 173 ? -15.740 3.630 5.310 1.00 87.50 173 ARG A CA 1
ATOM 1385 C C . ARG A 1 173 ? -16.806 3.486 6.394 1.00 87.50 173 ARG A C 1
ATOM 1387 O O . ARG A 1 173 ? -16.756 4.235 7.366 1.00 87.50 173 ARG A O 1
ATOM 1394 N N . ASP A 1 174 ? -17.720 2.531 6.251 1.00 90.69 174 ASP A N 1
ATOM 1395 C CA . ASP A 1 174 ? -18.809 2.316 7.210 1.00 90.69 174 ASP A CA 1
ATOM 1396 C C . ASP A 1 174 ? -18.263 1.908 8.586 1.00 90.69 174 ASP A C 1
ATOM 1398 O O . ASP A 1 174 ? -18.652 2.477 9.605 1.00 90.69 174 ASP A O 1
ATOM 1402 N N . LEU A 1 175 ? -17.269 1.012 8.617 1.00 92.75 175 LEU A N 1
ATOM 1403 C CA . LEU A 1 175 ? -16.569 0.625 9.845 1.00 92.75 175 LEU A CA 1
ATOM 1404 C C . LEU A 1 175 ? -15.876 1.800 10.525 1.00 92.75 175 LEU A C 1
ATOM 1406 O O . LEU A 1 175 ? -15.941 1.943 11.744 1.00 92.75 175 LEU A O 1
ATOM 1410 N N . LYS A 1 176 ? -15.210 2.654 9.748 1.00 92.75 176 LYS A N 1
ATOM 1411 C CA . LYS A 1 176 ? -14.549 3.843 10.279 1.00 92.75 176 LYS A CA 1
ATOM 1412 C C . LYS A 1 176 ? -15.570 4.803 10.882 1.00 92.75 176 LYS A C 1
ATOM 1414 O O . LYS A 1 176 ? -15.333 5.309 11.973 1.00 92.75 176 LYS A O 1
ATOM 1419 N N . ILE A 1 177 ? -16.696 5.032 10.205 1.00 93.00 177 ILE A N 1
ATOM 1420 C CA . ILE A 1 177 ? -17.786 5.874 10.719 1.00 93.00 177 ILE A CA 1
ATOM 1421 C C . ILE A 1 177 ? -18.312 5.312 12.044 1.00 93.00 177 ILE A C 1
ATOM 1423 O O . ILE A 1 177 ? -18.436 6.067 13.004 1.00 93.00 177 ILE A O 1
ATOM 1427 N N . GLN A 1 178 ? -18.545 4.001 12.118 1.00 94.56 178 GLN A N 1
ATOM 1428 C CA . GLN A 1 178 ? -19.024 3.335 13.329 1.00 94.56 178 GLN A CA 1
ATOM 1429 C C . GLN A 1 178 ? -18.019 3.419 14.492 1.00 94.56 178 GLN A C 1
ATOM 1431 O O . GLN A 1 178 ? -18.382 3.700 15.628 1.00 94.56 178 GLN A O 1
ATOM 1436 N N . ILE A 1 179 ? -16.724 3.240 14.232 1.00 94.56 179 ILE A N 1
ATOM 1437 C CA . ILE A 1 179 ? -15.697 3.389 15.276 1.00 94.56 179 ILE A CA 1
ATOM 1438 C C . ILE A 1 179 ? -15.637 4.834 15.782 1.00 94.56 179 ILE A C 1
ATOM 1440 O O . ILE A 1 179 ? -15.488 5.068 16.981 1.00 94.56 179 ILE A O 1
ATOM 1444 N N . LEU A 1 180 ? -15.769 5.809 14.879 1.00 93.56 180 LEU A N 1
ATOM 1445 C CA . LEU A 1 180 ? -15.789 7.220 15.249 1.00 93.56 180 LEU A CA 1
ATOM 1446 C C . LEU A 1 180 ? -17.069 7.609 16.002 1.00 93.56 180 LEU A C 1
ATOM 1448 O O . LEU A 1 180 ? -17.002 8.497 16.848 1.00 93.56 180 LEU A O 1
ATOM 1452 N N . SER A 1 181 ? -18.212 6.958 15.757 1.00 94.31 181 SER A N 1
ATOM 1453 C CA . SER A 1 181 ? -19.420 7.193 16.559 1.00 94.31 181 SER A CA 1
ATOM 1454 C C . SER A 1 181 ? -19.238 6.705 17.994 1.00 94.31 181 SER A C 1
ATOM 1456 O O . SER A 1 181 ? -19.465 7.490 18.911 1.00 94.31 181 SER A O 1
ATOM 1458 N N . PHE A 1 182 ? -18.703 5.495 18.194 1.00 94.44 182 PHE A N 1
ATOM 1459 C CA . PHE A 1 182 ? -18.366 5.003 19.537 1.00 94.44 182 PHE A CA 1
ATOM 1460 C C . PHE A 1 182 ? -17.349 5.894 20.242 1.00 94.44 182 PHE A C 1
ATOM 1462 O O . PHE A 1 182 ? -17.447 6.126 21.443 1.00 94.44 182 PHE A O 1
ATOM 1469 N N . PHE A 1 183 ? -16.365 6.405 19.502 1.00 92.81 183 PHE A N 1
ATOM 1470 C CA . PHE A 1 183 ? -15.403 7.351 20.049 1.00 92.81 183 PHE A CA 1
ATOM 1471 C C . PHE A 1 183 ? -16.087 8.644 20.519 1.00 92.81 183 PHE A C 1
ATOM 1473 O O . PHE A 1 183 ? -15.838 9.081 21.637 1.00 92.81 183 PHE A O 1
ATOM 1480 N N . ASN A 1 184 ? -16.997 9.210 19.723 1.00 92.00 184 ASN A N 1
ATOM 1481 C CA . ASN A 1 184 ? -17.736 10.419 20.095 1.00 92.00 184 ASN A CA 1
ATOM 1482 C C . ASN A 1 184 ? -18.664 10.207 21.306 1.00 92.00 184 ASN A C 1
ATOM 1484 O O . ASN A 1 184 ? -18.795 11.103 22.138 1.00 92.00 184 ASN A O 1
ATOM 1488 N N . GLU A 1 185 ? -19.314 9.047 21.417 1.00 91.50 185 GLU A N 1
ATOM 1489 C CA . GLU A 1 185 ? -20.104 8.661 22.599 1.00 91.50 185 GLU A CA 1
ATOM 1490 C C . GLU A 1 185 ? -19.211 8.556 23.839 1.00 91.50 185 GLU A C 1
ATOM 1492 O O . GLU A 1 185 ? -19.498 9.144 24.883 1.00 91.50 185 GLU A O 1
ATOM 1497 N N . PHE A 1 186 ? -18.066 7.888 23.689 1.00 89.25 186 PHE A N 1
ATOM 1498 C CA . PHE A 1 186 ? -17.079 7.727 24.748 1.00 89.25 186 PHE A CA 1
ATOM 1499 C C . PHE A 1 186 ? -16.512 9.075 25.223 1.00 89.25 186 PHE A C 1
ATOM 1501 O O . PHE A 1 186 ? -16.382 9.293 26.427 1.00 89.25 186 PHE A O 1
ATOM 1508 N N . GLU A 1 187 ? -16.241 10.017 24.311 1.00 89.00 187 GLU A N 1
ATOM 1509 C CA . GLU A 1 187 ? -15.825 11.385 24.663 1.00 89.00 187 GLU A CA 1
ATOM 1510 C C . GLU A 1 187 ? -16.902 12.157 25.440 1.00 89.00 187 GLU A C 1
ATOM 1512 O O . GLU A 1 187 ? -16.574 13.002 26.274 1.00 89.00 187 GLU A O 1
ATOM 1517 N N . ARG A 1 188 ? -18.186 11.860 25.208 1.00 91.00 188 ARG A N 1
ATOM 1518 C CA . ARG A 1 188 ? -19.314 12.450 25.950 1.00 91.00 188 ARG A CA 1
ATOM 1519 C C . ARG A 1 188 ? -19.559 11.788 27.307 1.00 91.00 188 ARG A C 1
ATOM 1521 O O . ARG A 1 188 ? -20.403 12.263 28.063 1.00 91.00 188 ARG A O 1
ATOM 1528 N N . GLY A 1 189 ? -18.823 10.725 27.636 1.00 88.31 189 GLY A N 1
ATOM 1529 C CA . GLY A 1 189 ? -19.020 9.939 28.854 1.00 88.31 189 GLY A CA 1
ATOM 1530 C C . GLY A 1 189 ? -20.224 8.998 28.783 1.00 88.31 189 GLY A C 1
ATOM 1531 O O . GLY A 1 189 ? -20.649 8.471 29.812 1.00 88.31 189 GLY A O 1
ATOM 1532 N N . GLU A 1 190 ? -20.775 8.783 27.588 1.00 89.69 190 GLU A N 1
ATOM 1533 C CA . GLU A 1 190 ? -21.790 7.766 27.338 1.00 89.69 190 GLU A CA 1
ATOM 1534 C C . GLU A 1 190 ? -21.111 6.393 27.231 1.00 89.69 190 GLU A C 1
ATOM 1536 O O . GLU A 1 190 ? -19.975 6.273 26.769 1.00 89.69 190 GLU A O 1
ATOM 1541 N N . THR A 1 191 ? -21.779 5.341 27.707 1.00 84.81 191 THR A N 1
ATOM 1542 C CA . THR A 1 191 ? -21.271 3.966 27.617 1.00 84.81 191 THR A CA 1
ATOM 1543 C C . THR A 1 191 ? -21.760 3.338 26.315 1.00 84.81 191 THR A C 1
ATOM 1545 O O . THR A 1 191 ? -22.966 3.082 26.228 1.00 84.81 191 THR A O 1
ATOM 1548 N N . PRO A 1 192 ? -20.879 3.057 25.335 1.00 87.31 192 PRO A N 1
ATOM 1549 C CA . PRO A 1 192 ? -21.307 2.420 24.096 1.00 87.31 192 PRO A CA 1
ATOM 1550 C C . PRO A 1 192 ? -21.796 0.992 24.361 1.00 87.31 192 PRO A C 1
ATOM 1552 O O . PRO A 1 192 ? -21.341 0.332 25.304 1.00 87.31 192 PRO A O 1
ATOM 1555 N N . ASP A 1 193 ? -22.712 0.504 23.526 1.00 89.38 193 ASP A N 1
ATOM 1556 C CA . ASP A 1 193 ? -23.298 -0.825 23.693 1.00 89.38 193 ASP A CA 1
ATOM 1557 C C . ASP A 1 193 ? -22.251 -1.944 23.528 1.00 89.38 193 ASP A C 1
ATOM 1559 O O . ASP A 1 193 ? -21.484 -1.995 22.565 1.00 89.38 193 ASP A O 1
ATOM 1563 N N . ALA A 1 194 ? -22.212 -2.869 24.490 1.00 89.50 194 ALA A N 1
ATOM 1564 C CA . ALA A 1 194 ? -21.197 -3.917 24.536 1.00 89.50 194 ALA A CA 1
ATOM 1565 C C . ALA A 1 194 ? -21.308 -4.915 23.370 1.00 89.50 194 ALA A C 1
ATOM 1567 O O . ALA A 1 194 ? -20.280 -5.403 22.884 1.00 89.50 194 ALA A O 1
ATOM 1568 N N . ASP A 1 195 ? -22.529 -5.227 22.928 1.00 91.06 195 ASP A N 1
ATOM 1569 C CA . ASP A 1 195 ? -22.772 -6.160 21.831 1.00 91.06 195 ASP A CA 1
ATOM 1570 C C . ASP A 1 195 ? -22.419 -5.509 20.486 1.00 91.06 195 ASP A C 1
ATOM 1572 O O . ASP A 1 195 ? -21.791 -6.154 19.641 1.00 91.06 195 ASP A O 1
ATOM 1576 N N . GLU A 1 196 ? -22.702 -4.216 20.310 1.00 92.94 196 GLU A N 1
ATOM 1577 C CA . GLU A 1 196 ? -22.285 -3.449 19.130 1.00 92.94 196 GLU A CA 1
ATOM 1578 C C . GLU A 1 196 ? -20.760 -3.290 19.033 1.00 92.94 196 GLU A C 1
ATOM 1580 O O . GLU A 1 196 ? -20.178 -3.470 17.953 1.00 92.94 196 GLU A O 1
ATOM 1585 N N . LEU A 1 197 ? -20.085 -3.018 20.156 1.00 92.56 197 LEU A N 1
ATOM 1586 C CA . LEU A 1 197 ? -18.621 -2.970 20.219 1.00 92.56 197 LEU A CA 1
ATOM 1587 C C . LEU A 1 197 ? -18.015 -4.326 19.851 1.00 92.56 197 LEU A C 1
ATOM 1589 O O . LEU A 1 197 ? -17.062 -4.400 19.068 1.00 92.56 197 LEU A O 1
ATOM 1593 N N . LYS A 1 198 ? -18.579 -5.415 20.383 1.00 92.50 198 LYS A N 1
ATOM 1594 C CA . LYS A 1 198 ? -18.139 -6.773 20.062 1.00 92.50 198 LYS A CA 1
ATOM 1595 C C . LYS A 1 198 ? -18.337 -7.080 18.581 1.00 92.50 198 LYS A C 1
ATOM 1597 O O . LYS A 1 198 ? -17.390 -7.523 17.936 1.00 92.50 198 LYS A O 1
ATOM 1602 N N . HIS A 1 199 ? -19.516 -6.802 18.033 1.00 93.56 199 HIS A N 1
ATOM 1603 C CA . HIS A 1 199 ? -19.802 -7.010 16.617 1.00 93.56 199 HIS A CA 1
ATOM 1604 C C . HIS A 1 199 ? -18.815 -6.237 15.728 1.00 93.56 199 HIS A C 1
ATOM 1606 O O . HIS A 1 199 ? -18.226 -6.787 14.799 1.00 93.56 199 HIS A O 1
ATOM 1612 N N . THR A 1 200 ? -18.540 -4.977 16.057 1.00 94.19 200 THR A N 1
ATOM 1613 C CA . THR A 1 200 ? -17.651 -4.126 15.255 1.00 94.19 200 THR A CA 1
ATOM 1614 C C . THR A 1 200 ? -16.192 -4.574 15.334 1.00 94.19 200 THR A C 1
ATOM 1616 O O . THR A 1 200 ? -15.555 -4.817 14.306 1.00 94.19 200 THR A O 1
ATOM 1619 N N . PHE A 1 201 ? -15.638 -4.711 16.542 1.00 93.94 201 PHE A N 1
ATOM 1620 C CA . PHE A 1 201 ? -14.211 -4.990 16.717 1.00 93.94 201 PHE A CA 1
ATOM 1621 C C . PHE A 1 201 ? -13.858 -6.472 16.543 1.00 93.94 201 PHE A C 1
ATOM 1623 O O . PHE A 1 201 ? -12.811 -6.789 15.975 1.00 93.94 201 PHE A O 1
ATOM 1630 N N . VAL A 1 202 ? -14.720 -7.387 16.987 1.00 92.25 202 VAL A N 1
ATOM 1631 C CA . VAL A 1 202 ? -14.462 -8.831 16.904 1.00 92.25 202 VAL A CA 1
ATOM 1632 C C . VAL A 1 202 ? -14.968 -9.399 15.586 1.00 92.25 202 VAL A C 1
ATOM 1634 O O . VAL A 1 202 ? -14.179 -10.011 14.873 1.00 92.25 202 VAL A O 1
ATOM 1637 N N . ASP A 1 203 ? -16.232 -9.183 15.224 1.00 91.38 203 ASP A N 1
ATOM 1638 C CA . ASP A 1 203 ? -16.824 -9.886 14.076 1.00 91.38 203 ASP A CA 1
ATOM 1639 C C . ASP A 1 203 ? -16.460 -9.216 12.743 1.00 91.38 203 ASP A C 1
ATOM 1641 O O . ASP A 1 203 ? -16.052 -9.888 11.792 1.00 91.38 203 ASP A O 1
ATOM 1645 N N . LEU A 1 204 ? -16.546 -7.884 12.666 1.00 91.25 204 LEU A N 1
ATOM 1646 C CA . LEU A 1 204 ? -16.277 -7.165 11.420 1.00 91.25 204 LEU A CA 1
ATOM 1647 C C . LEU A 1 204 ? -14.794 -6.854 11.204 1.00 91.25 204 LEU A C 1
ATOM 1649 O O . LEU A 1 204 ? -14.303 -7.026 10.084 1.00 91.25 204 LEU A O 1
ATOM 1653 N N . MET A 1 205 ? -14.095 -6.398 12.249 1.00 89.75 205 MET A N 1
ATOM 1654 C CA . MET A 1 205 ? -12.661 -6.082 12.212 1.00 89.75 205 MET A CA 1
ATOM 1655 C C . MET A 1 205 ? -11.775 -7.301 12.476 1.00 89.75 205 MET A C 1
ATOM 1657 O O . MET A 1 205 ? -10.584 -7.267 12.154 1.00 89.75 205 MET A O 1
ATOM 1661 N N . GLY A 1 206 ? -12.321 -8.386 13.036 1.00 89.75 206 GLY A N 1
ATOM 1662 C CA . GLY A 1 206 ? -11.598 -9.630 13.297 1.00 89.75 206 GLY A CA 1
ATOM 1663 C C . GLY A 1 206 ? -10.510 -9.514 14.371 1.00 89.75 206 GLY A C 1
ATOM 1664 O O . GLY A 1 206 ? -9.533 -10.264 14.307 1.00 89.75 206 GLY A O 1
ATOM 1665 N N . ILE A 1 207 ? -10.619 -8.555 15.297 1.00 91.62 207 ILE A N 1
ATOM 1666 C CA . ILE A 1 207 ? -9.712 -8.408 16.440 1.00 91.62 207 ILE A CA 1
ATOM 1667 C C . ILE A 1 207 ? -10.207 -9.364 17.525 1.00 91.62 207 ILE A C 1
ATOM 1669 O O . ILE A 1 207 ? -11.125 -9.067 18.285 1.00 91.62 207 ILE A O 1
ATOM 1673 N N . SER A 1 208 ? -9.636 -10.564 17.560 1.00 87.38 208 SER A N 1
ATOM 1674 C CA . SER A 1 208 ? -10.112 -11.637 18.430 1.00 87.38 208 SER A CA 1
ATOM 1675 C C . SER A 1 208 ? -9.315 -11.737 19.728 1.00 87.38 208 SER A C 1
ATOM 1677 O O . SER A 1 208 ? -8.085 -11.838 19.711 1.00 87.38 208 SER A O 1
ATOM 1679 N N . GLY A 1 209 ? -10.036 -11.827 20.846 1.00 89.25 209 GLY A N 1
ATOM 1680 C CA . GLY A 1 209 ? -9.469 -12.130 22.158 1.00 89.25 209 GLY A CA 1
ATOM 1681 C C . GLY A 1 209 ? -8.691 -10.974 22.785 1.00 89.25 209 GLY A C 1
ATOM 1682 O O . GLY A 1 209 ? -8.300 -10.013 22.126 1.00 89.25 209 GLY A O 1
ATOM 1683 N N . ALA A 1 210 ? -8.408 -11.097 24.081 1.00 90.31 210 ALA A N 1
ATOM 1684 C CA . ALA A 1 210 ? -7.705 -10.067 24.843 1.00 90.31 210 ALA A CA 1
ATOM 1685 C C . ALA A 1 210 ? -6.354 -9.687 24.199 1.00 90.31 210 ALA A C 1
ATOM 1687 O O . ALA A 1 210 ? -6.069 -8.502 24.018 1.00 90.31 210 ALA A O 1
ATOM 1688 N N . LYS A 1 211 ? -5.566 -10.686 23.777 1.00 90.31 211 LYS A N 1
ATOM 1689 C CA . LYS A 1 211 ? -4.252 -10.484 23.141 1.00 90.31 211 LYS A CA 1
ATOM 1690 C C . LYS A 1 211 ? -4.329 -9.684 21.839 1.00 90.31 211 LYS A C 1
ATOM 1692 O O . LYS A 1 211 ? -3.441 -8.884 21.577 1.00 90.31 211 LYS A O 1
ATOM 1697 N N . GLY A 1 212 ? -5.380 -9.879 21.037 1.00 91.62 212 GLY A N 1
ATOM 1698 C CA . GLY A 1 212 ? -5.576 -9.122 19.798 1.00 91.62 212 GLY A CA 1
ATOM 1699 C C . GLY A 1 212 ? -5.793 -7.635 20.072 1.00 91.62 212 GLY A C 1
ATOM 1700 O O . GLY A 1 212 ? -5.167 -6.794 19.438 1.00 91.62 212 GLY A O 1
ATOM 1701 N N . PHE A 1 213 ? -6.614 -7.316 21.076 1.00 93.56 213 PHE A N 1
ATOM 1702 C CA . PHE A 1 213 ? -6.813 -5.935 21.522 1.00 93.56 213 PHE A CA 1
ATOM 1703 C C . PHE A 1 213 ? -5.527 -5.326 22.097 1.00 93.56 213 PHE A C 1
ATOM 1705 O O . PHE A 1 213 ? -5.209 -4.188 21.783 1.00 93.56 213 PHE A O 1
ATOM 1712 N N . GLU A 1 214 ? -4.778 -6.076 22.914 1.00 92.31 214 GLU A N 1
ATOM 1713 C CA . GLU A 1 214 ? -3.465 -5.659 23.444 1.00 92.31 214 GLU A CA 1
ATOM 1714 C C . GLU A 1 214 ? -2.491 -5.293 22.323 1.00 92.31 214 GLU A C 1
ATOM 1716 O O . GLU A 1 214 ? -1.889 -4.225 22.362 1.00 92.31 214 GLU A O 1
ATOM 1721 N N . TRP A 1 215 ? -2.391 -6.150 21.305 1.00 92.38 215 TRP A N 1
ATOM 1722 C CA . TRP A 1 215 ? -1.515 -5.925 20.161 1.00 92.38 215 TRP A CA 1
ATOM 1723 C C . TRP A 1 215 ? -1.922 -4.690 19.350 1.00 92.38 215 TRP A C 1
ATOM 1725 O O . TRP A 1 215 ? -1.064 -3.908 18.946 1.00 92.38 215 TRP A O 1
ATOM 1735 N N . GLU A 1 216 ? -3.224 -4.480 19.131 1.00 93.75 216 GLU A N 1
ATOM 1736 C CA . GLU A 1 216 ? -3.720 -3.267 18.470 1.00 93.75 216 GLU A CA 1
ATOM 1737 C C . GLU A 1 216 ? -3.397 -2.011 19.292 1.00 93.75 216 GLU A C 1
ATOM 1739 O O . GLU A 1 216 ? -2.907 -1.039 18.727 1.00 93.75 216 GLU A O 1
ATOM 1744 N N . ILE A 1 217 ? -3.600 -2.034 20.615 1.00 92.44 217 ILE A N 1
ATOM 1745 C CA . ILE A 1 217 ? -3.270 -0.908 21.505 1.00 92.44 217 ILE A CA 1
ATOM 1746 C C . ILE A 1 217 ? -1.778 -0.579 21.419 1.00 92.44 217 ILE A C 1
ATOM 1748 O O . ILE A 1 217 ? -1.426 0.556 21.108 1.00 92.44 217 ILE A O 1
ATOM 1752 N N . GLU A 1 218 ? -0.914 -1.572 21.637 1.00 92.06 218 GLU A N 1
ATOM 1753 C CA . GLU A 1 218 ? 0.540 -1.397 21.607 1.00 92.06 218 GLU A CA 1
ATOM 1754 C C . GLU A 1 218 ? 1.011 -0.910 20.231 1.00 92.06 218 GLU A C 1
ATOM 1756 O O . GLU A 1 218 ? 1.833 0.000 20.129 1.00 92.06 218 GLU A O 1
ATOM 1761 N N . SER A 1 219 ? 0.458 -1.461 19.145 1.00 90.06 219 SER A N 1
ATOM 1762 C CA . SER A 1 219 ? 0.813 -1.014 17.800 1.00 90.06 219 SER A CA 1
ATOM 1763 C C . SER A 1 219 ? 0.377 0.427 17.539 1.00 90.06 219 SER A C 1
ATOM 1765 O O . SER A 1 219 ? 1.136 1.156 16.903 1.00 90.06 219 SER A O 1
ATOM 1767 N N . LEU A 1 220 ? -0.807 0.848 17.998 1.00 89.75 220 LEU A N 1
ATOM 1768 C CA . LEU A 1 220 ? -1.259 2.236 17.871 1.00 89.75 220 LEU A CA 1
ATOM 1769 C C . LEU A 1 220 ? -0.359 3.184 18.675 1.00 89.75 220 LEU A C 1
ATOM 1771 O O . LEU A 1 220 ? 0.021 4.232 18.165 1.00 89.75 220 LEU A O 1
ATOM 1775 N N . GLU A 1 221 ? 0.033 2.820 19.895 1.00 88.50 221 GLU A N 1
ATOM 1776 C CA . GLU A 1 221 ? 0.931 3.636 20.725 1.00 88.50 221 GLU A CA 1
ATOM 1777 C C . GLU A 1 221 ? 2.332 3.769 20.140 1.00 88.50 221 GLU A C 1
ATOM 1779 O O . GLU A 1 221 ? 2.882 4.870 20.090 1.00 88.50 221 GLU A O 1
ATOM 1784 N N . ASN A 1 222 ? 2.889 2.664 19.646 1.00 86.38 222 ASN A N 1
ATOM 1785 C CA . ASN A 1 222 ? 4.179 2.671 18.967 1.00 86.38 222 ASN A CA 1
ATOM 1786 C C . ASN A 1 222 ? 4.144 3.573 17.729 1.00 86.38 222 ASN A C 1
ATOM 1788 O O . ASN A 1 222 ? 5.103 4.291 17.456 1.00 86.38 222 ASN A O 1
ATOM 1792 N N . GLU A 1 223 ? 3.039 3.566 16.983 1.00 81.31 223 GLU A N 1
ATOM 1793 C CA . GLU A 1 223 ? 2.859 4.472 15.851 1.00 81.31 223 GLU A CA 1
ATOM 1794 C C . GLU A 1 223 ? 2.717 5.935 16.279 1.00 81.31 223 GLU A C 1
ATOM 1796 O O . GLU A 1 223 ? 3.230 6.803 15.580 1.00 81.31 223 GLU A O 1
ATOM 1801 N N . ILE A 1 224 ? 2.063 6.228 17.409 1.00 81.25 224 ILE A N 1
ATOM 1802 C CA . ILE A 1 224 ? 1.965 7.592 17.957 1.00 81.25 224 ILE A CA 1
ATOM 1803 C C . ILE A 1 224 ? 3.348 8.101 18.393 1.00 81.25 224 ILE A C 1
ATOM 1805 O O . ILE A 1 224 ? 3.699 9.239 18.094 1.00 81.25 224 ILE A O 1
ATOM 1809 N N . SER A 1 225 ? 4.142 7.266 19.072 1.00 77.81 225 SER A N 1
ATOM 1810 C CA . SER A 1 225 ? 5.431 7.663 19.654 1.00 77.81 225 SER A CA 1
ATOM 1811 C C . SER A 1 225 ? 6.550 7.868 18.628 1.00 77.81 225 SER A C 1
ATOM 1813 O O . SER A 1 225 ? 7.501 8.587 18.920 1.00 77.81 225 SER A O 1
ATOM 1815 N N . ASN A 1 226 ? 6.483 7.230 17.458 1.00 71.44 226 ASN A N 1
ATOM 1816 C CA . ASN A 1 226 ? 7.553 7.262 16.450 1.00 71.44 226 ASN A CA 1
ATOM 1817 C C . ASN A 1 226 ? 7.415 8.424 15.437 1.00 71.44 226 ASN A C 1
ATOM 1819 O O . ASN A 1 226 ? 7.912 8.312 14.318 1.00 71.44 226 ASN A O 1
ATOM 1823 N N . ARG A 1 227 ? 6.709 9.515 15.771 1.00 64.00 227 ARG A N 1
ATOM 1824 C CA . ARG A 1 227 ? 6.291 10.539 14.790 1.00 64.00 227 ARG A CA 1
ATOM 1825 C C . ARG A 1 227 ? 7.018 11.870 14.891 1.00 64.00 227 ARG A C 1
ATOM 1827 O O . ARG A 1 227 ? 7.147 12.418 15.979 1.00 64.00 227 ARG A O 1
ATOM 1834 N N . GLU A 1 228 ? 7.359 12.405 13.716 1.00 55.31 228 GLU A N 1
ATOM 1835 C CA . GLU A 1 228 ? 7.946 13.738 13.536 1.00 55.31 228 GLU A CA 1
ATOM 1836 C C . GLU A 1 228 ? 6.949 14.778 12.956 1.00 55.31 228 GLU A C 1
ATOM 1838 O O . GLU A 1 228 ? 7.027 15.920 13.382 1.00 55.31 228 GLU A O 1
ATOM 1843 N N . ASP A 1 229 ? 5.953 14.428 12.111 1.00 53.66 229 ASP A N 1
ATOM 1844 C CA . ASP A 1 229 ? 5.230 15.445 11.292 1.00 53.66 229 ASP A CA 1
ATOM 1845 C C . ASP A 1 229 ? 3.737 15.159 10.932 1.00 53.66 229 ASP A C 1
ATOM 1847 O O . ASP A 1 229 ? 3.323 15.363 9.793 1.00 53.66 229 ASP A O 1
ATOM 1851 N N . ASP A 1 230 ? 2.873 14.683 11.842 1.00 57.19 230 ASP A N 1
ATOM 1852 C CA . ASP A 1 230 ? 1.436 14.507 11.510 1.00 57.19 230 ASP A CA 1
ATOM 1853 C C . ASP A 1 230 ? 0.511 15.571 12.133 1.00 57.19 230 ASP A C 1
ATOM 1855 O O . ASP A 1 230 ? 0.680 15.965 13.286 1.00 57.19 230 ASP A O 1
ATOM 1859 N N . GLU A 1 231 ? -0.505 15.994 11.364 1.00 61.66 231 GLU A N 1
ATOM 1860 C CA . GLU A 1 231 ? -1.528 16.979 11.752 1.00 61.66 231 GLU A CA 1
ATOM 1861 C C . GLU A 1 231 ? -2.146 16.675 13.127 1.00 61.66 231 GLU A C 1
ATOM 1863 O O . GLU A 1 231 ? -2.569 15.548 13.407 1.00 61.66 231 GLU A O 1
ATOM 1868 N N . GLU A 1 232 ? -2.271 17.711 13.964 1.00 64.56 232 GLU A N 1
ATOM 1869 C CA . GLU A 1 232 ? -2.700 17.604 15.365 1.00 64.56 232 GLU A CA 1
ATOM 1870 C C . GLU A 1 232 ? -4.056 16.876 15.542 1.00 64.56 232 GLU A C 1
ATOM 1872 O O . GLU A 1 232 ? -4.345 16.223 16.542 1.00 64.56 232 GLU A O 1
ATOM 1877 N N . THR A 1 233 ? -4.919 16.958 14.534 1.00 62.94 233 THR A N 1
ATOM 1878 C CA . THR A 1 233 ? -6.274 16.397 14.601 1.00 62.94 233 THR A CA 1
ATOM 1879 C C . THR A 1 233 ? -6.278 14.870 14.503 1.00 62.94 233 THR A C 1
ATOM 1881 O O . THR A 1 233 ? -7.049 14.206 15.200 1.00 62.94 233 THR A O 1
ATOM 1884 N N . ASP A 1 234 ? -5.379 14.284 13.710 1.00 76.50 234 ASP A N 1
ATOM 1885 C CA . ASP A 1 234 ? -5.354 12.836 13.508 1.00 76.50 234 ASP A CA 1
ATOM 1886 C C . ASP A 1 234 ? -4.845 12.093 14.740 1.00 76.50 234 ASP A C 1
ATOM 1888 O O . ASP A 1 234 ? -5.359 11.022 15.068 1.00 76.50 234 ASP A O 1
ATOM 1892 N N . TRP A 1 235 ? -3.864 12.648 15.459 1.00 78.94 235 TRP A N 1
ATOM 1893 C CA . TRP A 1 235 ? -3.355 11.984 16.661 1.00 78.94 235 TRP A CA 1
ATOM 1894 C C . TRP A 1 235 ? -4.384 11.982 17.785 1.00 78.94 235 TRP A C 1
ATOM 1896 O O . TRP A 1 235 ? -4.450 11.000 18.520 1.00 78.94 235 TRP A O 1
ATOM 1906 N N . ARG A 1 236 ? -5.208 13.032 17.909 1.00 85.38 236 ARG A N 1
ATOM 1907 C CA . ARG A 1 236 ? -6.273 13.089 18.921 1.00 85.38 236 ARG A CA 1
ATOM 1908 C C . ARG A 1 236 ? -7.263 11.959 18.715 1.00 85.38 236 ARG A C 1
ATOM 1910 O O . ARG A 1 236 ? -7.570 11.238 19.659 1.00 85.38 236 ARG A O 1
ATOM 1917 N N . ILE A 1 237 ? -7.678 11.761 17.466 1.00 88.38 237 ILE A N 1
ATOM 1918 C CA . ILE A 1 237 ? -8.575 10.672 17.082 1.00 88.38 237 ILE A CA 1
ATOM 1919 C C . ILE A 1 237 ? -7.909 9.319 17.349 1.00 88.38 237 ILE A C 1
ATOM 1921 O O . ILE A 1 237 ? -8.510 8.457 17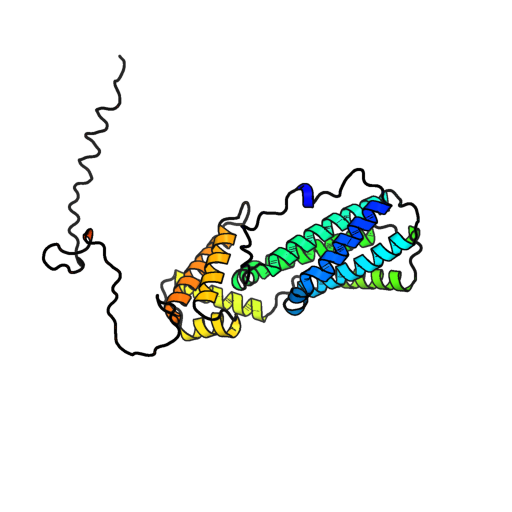.976 1.00 88.38 237 ILE A O 1
ATOM 1925 N N . ILE A 1 238 ? -6.660 9.117 16.923 1.00 89.19 238 ILE A N 1
ATOM 1926 C CA . ILE A 1 238 ? -5.953 7.837 17.106 1.00 89.19 238 ILE A CA 1
ATOM 1927 C C . ILE A 1 238 ? -5.744 7.524 18.597 1.00 89.19 238 ILE A C 1
ATOM 1929 O O . ILE A 1 238 ? -5.975 6.395 19.028 1.00 89.19 238 ILE A O 1
ATOM 1933 N N . SER A 1 239 ? -5.329 8.510 19.393 1.00 89.62 239 SER A N 1
ATOM 1934 C CA . SER A 1 239 ? -5.141 8.383 20.842 1.00 89.62 239 SER A CA 1
ATOM 1935 C C . SER A 1 239 ? -6.466 8.087 21.547 1.00 89.62 239 SER A C 1
ATOM 1937 O O . SER A 1 239 ? -6.565 7.164 22.357 1.00 89.62 239 SER A O 1
ATOM 1939 N N . GLY A 1 240 ? -7.518 8.803 21.161 1.00 91.38 240 GLY A N 1
ATOM 1940 C CA . GLY A 1 240 ? -8.868 8.594 21.655 1.00 91.38 240 GLY A CA 1
ATOM 1941 C C . GLY A 1 240 ? -9.431 7.211 21.316 1.00 91.38 240 GLY A C 1
ATOM 1942 O O . GLY A 1 240 ? -9.939 6.510 22.190 1.00 91.38 240 GLY A O 1
ATOM 1943 N N . VAL A 1 241 ? -9.245 6.751 20.078 1.00 92.62 241 VAL A N 1
ATOM 1944 C CA . VAL A 1 241 ? -9.589 5.382 19.673 1.00 92.62 241 VAL A CA 1
ATOM 1945 C C . VAL A 1 241 ? -8.745 4.365 20.446 1.00 92.62 241 VAL A C 1
ATOM 1947 O O . VAL A 1 241 ? -9.282 3.361 20.895 1.00 92.62 241 VAL A O 1
ATOM 1950 N N . SER A 1 242 ? -7.459 4.619 20.701 1.00 92.69 242 SER A N 1
ATOM 1951 C CA . SER A 1 242 ? -6.631 3.749 21.553 1.00 92.69 242 SER A CA 1
ATOM 1952 C C . SER A 1 242 ? -7.203 3.622 22.977 1.00 92.69 242 SER A C 1
ATOM 1954 O O . SER A 1 242 ? -7.238 2.525 23.543 1.00 92.69 242 SER A O 1
ATOM 1956 N N . ALA A 1 243 ? -7.732 4.707 23.555 1.00 92.88 243 ALA A N 1
ATOM 1957 C CA . ALA A 1 243 ? -8.452 4.664 24.831 1.00 92.88 243 ALA A CA 1
ATOM 1958 C C . ALA A 1 243 ? -9.766 3.864 24.741 1.00 92.88 243 ALA A C 1
ATOM 1960 O O . ALA A 1 243 ? -10.026 3.020 25.603 1.00 92.88 243 ALA A O 1
ATOM 1961 N N . LEU A 1 244 ? -10.544 4.044 23.669 1.00 93.69 244 LEU A N 1
ATOM 1962 C CA . LEU A 1 244 ? -11.754 3.258 23.409 1.00 93.69 244 LEU A CA 1
ATOM 1963 C C . LEU A 1 244 ? -11.443 1.754 23.314 1.00 93.69 244 LEU A C 1
ATOM 1965 O O . LEU A 1 244 ? -12.136 0.941 23.920 1.00 93.69 244 LEU A O 1
ATOM 1969 N N . ILE A 1 245 ? -10.376 1.359 22.616 1.00 93.69 245 ILE A N 1
ATOM 1970 C CA . ILE A 1 245 ? -9.977 -0.053 22.493 1.00 93.69 245 ILE A CA 1
ATOM 1971 C C . ILE A 1 245 ? -9.562 -0.638 23.844 1.00 93.69 245 ILE A C 1
ATOM 1973 O O . ILE A 1 245 ? -9.896 -1.789 24.134 1.00 93.69 245 ILE A O 1
ATOM 1977 N N . ARG A 1 246 ? -8.897 0.136 24.712 1.00 93.06 246 ARG A N 1
ATOM 1978 C CA . ARG A 1 246 ? -8.620 -0.289 26.097 1.00 93.06 246 ARG A CA 1
ATOM 1979 C C . ARG A 1 246 ? -9.895 -0.539 26.885 1.00 93.06 246 ARG A C 1
ATOM 1981 O O . ARG A 1 246 ? -9.987 -1.559 27.570 1.00 93.06 246 ARG A O 1
ATOM 1988 N N . TYR A 1 247 ? -10.867 0.362 26.769 1.00 92.00 247 TYR A N 1
ATOM 1989 C CA . TYR A 1 247 ? -12.180 0.185 27.379 1.00 92.00 247 TYR A CA 1
ATOM 1990 C C . TYR A 1 247 ? -12.859 -1.088 26.858 1.00 92.00 247 TYR A C 1
ATOM 1992 O O . TYR A 1 247 ? -13.238 -1.944 27.656 1.00 92.00 247 TYR A O 1
ATOM 2000 N N . CYS A 1 248 ? -12.907 -1.280 25.537 1.00 91.19 248 CYS A N 1
ATOM 2001 C CA . CYS A 1 248 ? -13.494 -2.466 24.906 1.00 91.19 248 CYS A CA 1
ATOM 2002 C C . CYS A 1 248 ? -12.813 -3.756 25.366 1.00 91.19 248 CYS A C 1
ATOM 2004 O O . CYS A 1 248 ? -13.480 -4.735 25.693 1.00 91.19 248 CYS A O 1
ATOM 2006 N N . ARG A 1 249 ? -11.478 -3.762 25.445 1.00 92.75 249 ARG A N 1
ATOM 2007 C CA . ARG A 1 249 ? -10.713 -4.905 25.949 1.00 92.75 249 ARG A CA 1
ATOM 2008 C C . ARG A 1 249 ? -11.157 -5.280 27.363 1.00 92.75 249 ARG A C 1
ATOM 2010 O O . ARG A 1 249 ? -11.396 -6.457 27.631 1.00 92.75 249 ARG A O 1
ATOM 2017 N N . PHE A 1 250 ? -11.250 -4.298 28.260 1.00 90.12 250 PHE A N 1
ATOM 2018 C CA . PHE A 1 250 ? -11.684 -4.523 29.638 1.00 90.12 250 PHE A CA 1
ATOM 2019 C C . PHE A 1 250 ? -13.143 -4.985 29.700 1.00 90.12 250 PHE A C 1
ATOM 2021 O O . PHE A 1 250 ? -13.445 -5.943 30.406 1.00 90.12 250 PHE A O 1
ATOM 2028 N N . LEU A 1 251 ? -14.034 -4.344 28.944 1.00 90.00 251 LEU A N 1
ATOM 2029 C CA . LEU A 1 251 ? -15.459 -4.663 28.920 1.00 90.00 251 LEU A CA 1
ATOM 2030 C C . LEU A 1 251 ? -15.716 -6.098 28.435 1.00 90.00 251 LEU A C 1
ATOM 2032 O O . LEU A 1 251 ? -16.510 -6.819 29.033 1.00 90.00 251 LEU A O 1
ATOM 2036 N N . LEU A 1 252 ? -15.017 -6.525 27.380 1.00 87.44 252 LEU A N 1
ATOM 2037 C CA . LEU A 1 252 ? -15.237 -7.822 26.736 1.00 87.44 252 LEU A CA 1
ATOM 2038 C C . LEU A 1 252 ? -14.477 -8.978 27.406 1.00 87.44 252 LEU A C 1
ATOM 2040 O O . LEU A 1 252 ? -14.954 -10.114 27.374 1.00 87.44 252 LEU A O 1
ATOM 2044 N N . PHE A 1 253 ? -13.305 -8.724 28.004 1.00 86.81 253 PHE A N 1
ATOM 2045 C CA . PHE A 1 253 ? -12.413 -9.783 28.513 1.00 86.81 253 PHE A CA 1
ATOM 2046 C C . PHE A 1 253 ? -11.976 -9.620 29.980 1.00 86.81 253 PHE A C 1
ATOM 2048 O O . PHE A 1 253 ? -11.348 -10.525 30.534 1.00 86.81 253 PHE A O 1
ATOM 2055 N N . GLY A 1 254 ? -12.310 -8.506 30.635 1.00 80.88 254 GLY A N 1
ATOM 2056 C CA . GLY A 1 254 ? -11.907 -8.208 32.012 1.00 80.88 254 GLY A CA 1
ATOM 2057 C C . GLY A 1 254 ? -10.397 -7.990 32.196 1.00 80.88 254 GLY A C 1
ATOM 2058 O O . GLY A 1 254 ? -9.615 -7.950 31.249 1.00 80.88 254 GLY A O 1
ATOM 2059 N N . LEU A 1 255 ? -9.958 -7.864 33.456 1.00 65.00 255 LEU A N 1
ATOM 2060 C CA . LEU A 1 255 ? -8.547 -7.616 33.824 1.00 65.00 255 LEU A CA 1
ATOM 2061 C C . LEU A 1 255 ? -7.636 -8.843 33.709 1.00 65.00 255 LEU A C 1
ATOM 2063 O O . LEU A 1 255 ? -6.429 -8.738 33.914 1.00 65.00 255 LEU A O 1
ATOM 2067 N N . ARG A 1 256 ? -8.192 -10.027 33.447 1.00 55.06 256 ARG A N 1
ATOM 2068 C CA . ARG A 1 256 ? -7.472 -11.287 33.615 1.00 55.06 256 ARG A CA 1
ATOM 2069 C C . ARG A 1 256 ? -7.747 -12.182 32.420 1.00 55.06 256 ARG A C 1
ATOM 2071 O O . ARG A 1 256 ? -8.727 -12.918 32.409 1.00 55.06 256 ARG A O 1
ATOM 2078 N N . GLY A 1 257 ? -6.863 -12.115 31.426 1.00 48.34 257 GLY A N 1
ATOM 2079 C CA . GLY A 1 257 ? -6.827 -13.066 30.322 1.00 48.34 257 GLY A CA 1
ATOM 2080 C C . GLY A 1 257 ? -6.646 -14.478 30.867 1.00 48.34 257 GLY A C 1
ATOM 2081 O O . GLY A 1 257 ? -5.532 -14.905 31.148 1.00 48.34 257 GLY A O 1
ATOM 2082 N N . ASN A 1 258 ? -7.748 -15.186 31.069 1.00 42.53 258 ASN A N 1
ATOM 2083 C CA . ASN A 1 258 ? -7.731 -16.604 31.353 1.00 42.53 258 ASN A CA 1
ATOM 2084 C C . ASN A 1 258 ? -8.908 -17.225 30.613 1.00 42.53 258 ASN A C 1
ATOM 2086 O O . ASN A 1 258 ? -10.059 -17.158 31.048 1.00 42.53 258 ASN A O 1
ATOM 2090 N N . GLU A 1 259 ? -8.604 -17.810 29.460 1.00 53.97 259 GLU A N 1
ATOM 2091 C CA . GLU A 1 259 ? -9.512 -18.755 28.839 1.00 53.97 259 GLU A CA 1
ATOM 2092 C C . GLU A 1 259 ? -9.738 -19.911 29.818 1.00 53.97 259 GLU A C 1
ATOM 2094 O O . GLU A 1 259 ? -8.798 -20.523 30.324 1.00 53.97 259 GLU A O 1
ATOM 2099 N N . GLY A 1 260 ? -11.005 -20.181 30.124 1.00 49.03 260 GLY A N 1
ATOM 2100 C CA . GLY A 1 260 ? -11.398 -21.311 30.956 1.00 49.03 260 GLY A CA 1
ATOM 2101 C C . GLY A 1 260 ? -11.615 -20.974 32.430 1.00 49.03 260 GLY A C 1
ATOM 2102 O O . GLY A 1 260 ? -10.810 -21.315 33.292 1.00 49.03 260 GLY A O 1
ATOM 2103 N N . LYS A 1 261 ? -12.791 -20.418 32.734 1.00 39.50 261 LYS A N 1
ATOM 2104 C CA . LYS A 1 261 ? -13.799 -21.036 33.621 1.00 39.50 261 LYS A CA 1
ATOM 2105 C C . LYS A 1 261 ? -14.943 -20.050 33.834 1.00 39.50 261 LYS A C 1
ATOM 2107 O O . LYS A 1 261 ? -14.797 -19.059 34.542 1.00 39.50 261 LYS A O 1
ATOM 2112 N N . LYS A 1 262 ? -16.121 -20.386 33.297 1.00 52.03 262 LYS A N 1
ATOM 2113 C CA . LYS A 1 262 ? -17.387 -19.904 33.856 1.00 52.03 262 LYS A CA 1
ATOM 2114 C C . LYS A 1 262 ? -17.408 -20.274 35.341 1.00 52.03 262 LYS A C 1
ATOM 2116 O O . LYS A 1 262 ? -17.548 -21.447 35.676 1.00 52.03 262 LYS A O 1
ATOM 2121 N N . LYS A 1 263 ? -17.282 -19.280 36.215 1.00 37.62 263 LYS A N 1
ATOM 2122 C CA . LYS A 1 263 ? -17.902 -19.291 37.538 1.00 37.62 263 LYS A CA 1
ATOM 2123 C C . LYS A 1 263 ? -18.490 -17.913 37.796 1.00 37.62 263 LYS A C 1
ATOM 2125 O O . LYS A 1 263 ? -17.786 -16.940 38.023 1.00 37.62 263 LYS A O 1
ATOM 2130 N N . THR A 1 264 ? -19.810 -17.882 37.718 1.00 45.97 264 THR A N 1
ATOM 2131 C CA . THR A 1 264 ? -20.686 -16.923 38.377 1.00 45.97 264 THR A CA 1
ATOM 2132 C C . THR A 1 264 ? -20.290 -16.753 39.846 1.00 45.97 264 THR A C 1
ATOM 2134 O O . THR A 1 264 ? -20.428 -17.696 40.623 1.00 45.97 264 THR A O 1
ATOM 2137 N N . SER A 1 265 ? -19.825 -15.559 40.210 1.00 37.22 265 SER A N 1
ATOM 2138 C CA . SER A 1 265 ? -19.997 -14.929 41.531 1.00 37.22 265 SER A CA 1
ATOM 2139 C C . SER A 1 265 ? -19.447 -13.495 41.477 1.00 37.22 265 SER A C 1
ATOM 2141 O O . SER A 1 265 ? -18.410 -13.300 40.837 1.00 37.22 265 SER A O 1
ATOM 2143 N N . PRO A 1 266 ? -20.077 -12.502 42.134 1.00 42.09 266 PRO A N 1
ATOM 2144 C CA . PRO A 1 266 ? -19.606 -11.122 42.125 1.00 42.09 266 PRO A CA 1
ATOM 2145 C C . PRO A 1 266 ? -18.374 -11.026 43.029 1.00 42.09 266 PRO A C 1
ATOM 2147 O O . PRO A 1 266 ? -18.481 -10.912 44.247 1.00 42.09 266 PRO A O 1
ATOM 2150 N N . ALA A 1 267 ? -17.188 -11.142 42.438 1.00 35.03 267 ALA A N 1
ATOM 2151 C CA . ALA A 1 267 ? -15.946 -10.886 43.145 1.00 35.03 267 ALA A CA 1
ATOM 2152 C C . ALA A 1 267 ? -15.741 -9.371 43.191 1.00 35.03 267 ALA A C 1
ATOM 2154 O O . ALA A 1 267 ? -15.420 -8.737 42.189 1.00 35.03 267 ALA A O 1
ATOM 2155 N N . THR A 1 268 ? -15.981 -8.807 44.369 1.00 40.34 268 THR A N 1
ATOM 2156 C CA . THR A 1 268 ? -15.582 -7.459 44.767 1.00 40.34 268 THR A CA 1
ATOM 2157 C C . THR A 1 268 ? -14.171 -7.147 44.277 1.00 40.34 268 THR A C 1
ATOM 2159 O O . THR A 1 268 ? -13.226 -7.877 44.581 1.00 40.34 268 THR A O 1
ATOM 2162 N N . ASN A 1 269 ? -14.059 -6.056 43.525 1.00 43.66 269 ASN A N 1
ATOM 2163 C CA . ASN A 1 269 ? -12.822 -5.457 43.044 1.00 43.66 269 ASN A CA 1
ATOM 2164 C C . ASN A 1 269 ? -11.759 -5.406 44.151 1.00 43.66 269 ASN A C 1
ATOM 2166 O O . ASN A 1 269 ? -11.827 -4.551 45.029 1.00 43.66 269 ASN A O 1
ATOM 2170 N N . SER A 1 270 ? -10.746 -6.268 44.093 1.00 44.53 270 SER A N 1
ATOM 2171 C CA . SER A 1 270 ? -9.514 -6.066 44.856 1.00 44.53 270 SER A CA 1
ATOM 2172 C C . SER A 1 270 ? -8.462 -5.455 43.933 1.00 44.53 270 SER A C 1
ATOM 2174 O O . SER A 1 270 ? -7.471 -6.090 43.574 1.00 44.53 270 SER A O 1
ATOM 2176 N N . VAL A 1 271 ? -8.697 -4.207 43.524 1.00 52.47 271 VAL A N 1
ATOM 2177 C CA . VAL A 1 271 ? -7.573 -3.300 43.278 1.00 52.47 271 VAL A CA 1
ATOM 2178 C C . VAL A 1 271 ? -6.901 -3.151 44.639 1.00 52.47 271 VAL A C 1
ATOM 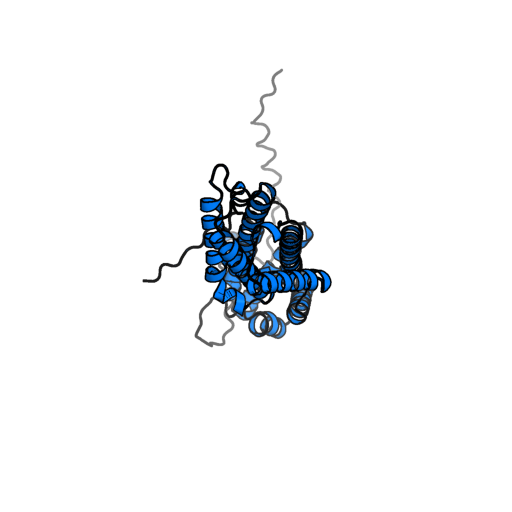2180 O O . VAL A 1 271 ? -7.576 -2.832 45.616 1.00 52.47 271 VAL A O 1
ATOM 2183 N N . SER A 1 272 ? -5.613 -3.471 44.751 1.00 56.81 272 SER A N 1
ATOM 2184 C CA . SER A 1 272 ? -4.872 -3.280 45.998 1.00 56.81 272 SER A CA 1
ATOM 2185 C C . SER A 1 272 ? -4.716 -1.781 46.240 1.00 56.81 272 SER A C 1
ATOM 2187 O O . SER A 1 272 ? -3.766 -1.161 45.765 1.00 56.81 272 SER A O 1
ATOM 2189 N N . ILE A 1 273 ? -5.702 -1.201 46.916 1.00 63.19 273 ILE A N 1
ATOM 2190 C CA . ILE A 1 273 ? -5.725 0.200 47.319 1.00 63.19 273 ILE A CA 1
ATOM 2191 C C . ILE A 1 273 ? -4.488 0.442 48.204 1.00 63.19 273 ILE A C 1
ATOM 2193 O O . ILE A 1 273 ? -4.308 -0.282 49.190 1.00 63.19 273 ILE A O 1
ATOM 2197 N N . PRO A 1 274 ? -3.602 1.398 47.857 1.00 74.44 274 PRO A N 1
ATOM 2198 C CA . PRO A 1 274 ? -2.476 1.762 48.709 1.00 74.44 274 PRO A CA 1
ATOM 2199 C C . PRO A 1 274 ? -2.973 2.149 50.101 1.00 74.44 274 PRO A C 1
ATOM 2201 O O . PRO A 1 274 ? -4.010 2.799 50.230 1.00 74.44 274 PRO A O 1
ATOM 2204 N N . LYS A 1 275 ? -2.232 1.761 51.145 1.00 71.94 275 LYS A N 1
ATOM 2205 C CA . LYS A 1 275 ? -2.649 1.954 52.547 1.00 71.94 275 LYS A CA 1
ATOM 2206 C C . LYS A 1 275 ? -2.991 3.407 52.884 1.00 71.94 275 LYS A C 1
ATOM 2208 O O . LYS A 1 275 ? -3.816 3.630 53.759 1.00 71.94 275 LYS A O 1
ATOM 2213 N N . ASP A 1 276 ? -2.411 4.355 52.157 1.00 74.50 276 ASP A N 1
ATOM 2214 C CA . ASP A 1 276 ? -2.612 5.795 52.325 1.00 74.50 276 ASP A CA 1
ATOM 2215 C C . ASP A 1 276 ? -4.059 6.246 52.047 1.00 74.50 276 ASP A C 1
ATOM 2217 O O . ASP A 1 276 ? -4.469 7.309 52.501 1.00 74.50 276 ASP A O 1
ATOM 2221 N N . PHE A 1 277 ? -4.849 5.433 51.336 1.00 70.12 277 PHE A N 1
ATOM 2222 C CA . PHE A 1 277 ? -6.262 5.702 51.038 1.00 70.12 277 PHE A CA 1
ATOM 2223 C C . PHE A 1 277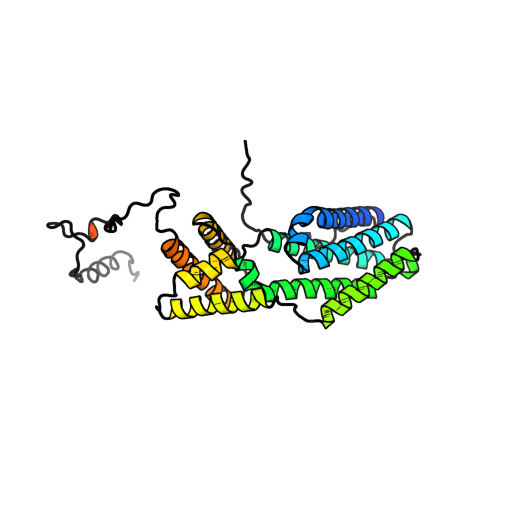 ? -7.232 4.900 51.915 1.00 70.12 277 PHE A C 1
ATOM 2225 O O . PHE A 1 277 ? -8.452 5.021 51.769 1.00 70.12 277 PHE A O 1
ATOM 2232 N N . CYS A 1 278 ? -6.712 4.073 52.821 1.00 78.75 278 CYS A N 1
ATOM 2233 C CA . CYS A 1 278 ? -7.514 3.320 53.771 1.00 78.75 278 CYS A CA 1
ATOM 2234 C C . CYS A 1 278 ? -7.516 4.016 55.133 1.00 78.75 278 CYS A C 1
ATOM 2236 O O . CYS A 1 278 ? -6.512 4.563 55.584 1.00 78.75 278 CYS A O 1
ATOM 2238 N N . CYS A 1 279 ? -8.642 3.944 55.834 1.00 75.06 279 CYS A N 1
ATOM 2239 C CA . CYS A 1 279 ? -8.721 4.419 57.206 1.00 75.06 279 CYS A CA 1
ATOM 2240 C C . CYS A 1 279 ? -7.792 3.575 58.107 1.00 75.06 279 CYS A C 1
ATOM 2242 O O . CYS A 1 279 ? -7.885 2.344 58.071 1.00 75.06 279 CYS A O 1
ATOM 2244 N N . PRO A 1 280 ? -6.951 4.182 58.969 1.00 71.00 280 PRO A N 1
ATOM 2245 C CA . PRO A 1 280 ? -6.032 3.445 59.845 1.00 71.00 280 PRO A CA 1
ATOM 2246 C C . PRO A 1 280 ? -6.729 2.497 60.829 1.00 71.00 280 PRO A C 1
ATOM 2248 O O . PRO A 1 280 ? -6.103 1.571 61.338 1.00 71.00 280 PRO A O 1
ATOM 2251 N N . ILE A 1 281 ? -8.009 2.750 61.121 1.00 70.38 281 ILE A N 1
ATOM 2252 C CA . ILE A 1 281 ? -8.792 2.011 62.116 1.00 70.38 281 ILE A CA 1
ATOM 2253 C C . ILE A 1 281 ? -9.665 0.949 61.444 1.00 70.38 281 ILE A C 1
ATOM 2255 O O . ILE A 1 281 ? -9.644 -0.205 61.861 1.00 70.38 281 ILE A O 1
ATOM 2259 N N . SER A 1 282 ? -10.433 1.318 60.411 1.00 73.06 282 SER A N 1
ATOM 2260 C CA . SER A 1 282 ? -11.358 0.381 59.756 1.00 73.06 282 SER A CA 1
ATOM 2261 C C . SER A 1 282 ? -10.725 -0.418 58.618 1.00 73.06 282 SER A C 1
ATOM 2263 O O . SER A 1 282 ? -11.303 -1.417 58.207 1.00 73.06 282 SER A O 1
ATOM 2265 N N . LEU A 1 283 ? -9.557 -0.004 58.103 1.00 71.31 283 LEU A N 1
ATOM 2266 C CA . LEU A 1 283 ? -8.893 -0.569 56.914 1.00 71.31 283 LEU A CA 1
ATOM 2267 C C . LEU A 1 283 ? -9.749 -0.536 55.631 1.00 71.31 283 LEU A C 1
ATOM 2269 O O . LEU A 1 283 ? -9.359 -1.095 54.606 1.00 71.31 283 LEU A O 1
ATOM 2273 N N . GLU A 1 284 ? -10.884 0.161 55.667 1.00 76.81 284 GLU A N 1
ATOM 2274 C CA . GLU A 1 284 ? -11.752 0.418 54.521 1.00 76.81 284 GLU A CA 1
ATOM 2275 C C . GLU A 1 284 ? -11.316 1.691 53.782 1.00 76.81 284 GLU A C 1
ATOM 2277 O O . GLU A 1 284 ? -10.731 2.601 54.377 1.00 76.81 284 GLU A O 1
ATOM 2282 N N . LEU A 1 285 ? -11.621 1.766 52.481 1.00 76.75 285 LEU A N 1
ATOM 2283 C CA . LEU A 1 285 ? -11.351 2.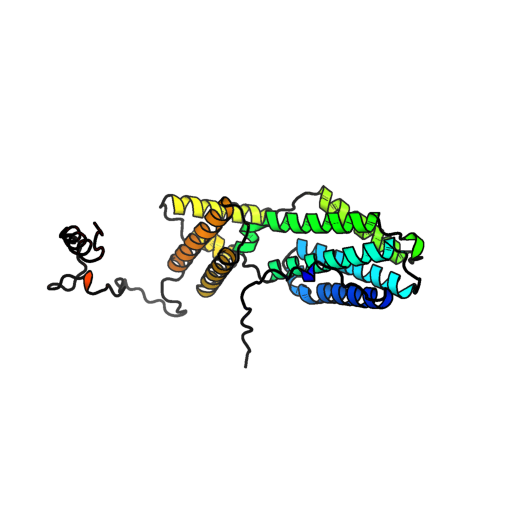936 51.640 1.00 76.75 285 LEU A CA 1
ATOM 2284 C C . LEU A 1 285 ? -12.040 4.182 52.218 1.00 76.75 285 LEU A C 1
ATOM 2286 O O . LEU A 1 285 ? -13.257 4.186 52.426 1.00 76.75 285 LEU A O 1
ATOM 2290 N N . MET A 1 286 ? -11.274 5.249 52.445 1.00 79.69 286 MET A N 1
ATOM 2291 C CA . MET A 1 286 ? -11.806 6.517 52.941 1.00 79.69 286 MET A CA 1
ATOM 2292 C C . MET A 1 286 ? -12.751 7.131 51.902 1.00 79.69 286 MET A C 1
ATOM 2294 O O . MET A 1 286 ? -12.328 7.514 50.815 1.00 79.69 286 MET A O 1
ATOM 2298 N N . ARG A 1 287 ? -14.044 7.226 52.238 1.00 71.50 287 ARG A N 1
ATOM 2299 C CA . ARG A 1 287 ? -15.065 7.845 51.371 1.00 71.50 287 ARG A CA 1
ATOM 2300 C C . ARG A 1 287 ? -15.060 9.374 51.417 1.00 71.50 287 ARG A C 1
ATOM 2302 O O . ARG A 1 287 ? -15.600 9.990 50.509 1.00 71.50 287 ARG A O 1
ATOM 2309 N N . ASP A 1 288 ? -14.461 9.956 52.453 1.00 62.78 288 ASP A N 1
ATOM 2310 C CA . ASP A 1 288 ? -14.400 11.403 52.666 1.00 62.78 288 ASP A CA 1
ATOM 2311 C C . ASP A 1 288 ? -13.040 11.789 53.279 1.00 62.78 288 ASP A C 1
ATOM 2313 O O . ASP A 1 288 ? -12.888 11.842 54.505 1.00 62.78 288 ASP A O 1
ATOM 2317 N N . PRO A 1 289 ? -11.980 11.918 52.458 1.00 59.78 289 PRO A N 1
ATOM 2318 C CA . PRO A 1 289 ? -10.679 12.328 52.954 1.00 59.78 289 PRO A CA 1
ATOM 2319 C C . PRO A 1 289 ? -10.712 13.803 53.360 1.00 59.78 289 PRO A C 1
ATOM 2321 O O . PRO A 1 289 ? -10.797 14.696 52.520 1.00 59.78 289 PRO A O 1
ATOM 2324 N N . VAL A 1 290 ? -10.579 14.064 54.662 1.00 57.81 290 VAL A N 1
ATOM 2325 C CA . VAL A 1 290 ? -10.334 15.412 55.185 1.00 57.81 290 VAL A CA 1
ATOM 2326 C C . VAL A 1 290 ? -8.956 15.859 54.698 1.00 57.81 290 VAL A C 1
ATOM 2328 O O . VAL A 1 290 ? -7.929 15.487 55.267 1.00 57.81 290 VAL A O 1
ATOM 2331 N N . VAL A 1 291 ? -8.917 16.643 53.621 1.00 53.72 291 VAL A N 1
ATOM 2332 C CA . VAL A 1 291 ? -7.686 17.290 53.165 1.00 53.72 291 VAL A CA 1
ATOM 2333 C C . VAL A 1 291 ? -7.356 18.387 54.172 1.00 53.72 291 VAL A C 1
ATOM 2335 O O . VAL A 1 291 ? -7.913 19.481 54.131 1.00 53.72 291 VAL A O 1
ATOM 2338 N N . VAL A 1 292 ? -6.464 18.093 55.116 1.00 46.12 292 VAL A N 1
ATOM 2339 C CA . VAL A 1 292 ? -5.876 19.134 55.959 1.00 46.12 292 VAL A CA 1
ATOM 2340 C C . VAL A 1 292 ? -4.913 19.918 55.070 1.00 46.12 292 VAL A C 1
ATOM 2342 O O . VAL A 1 292 ? -3.862 19.420 54.675 1.00 46.12 292 VAL A O 1
ATOM 2345 N N . SER A 1 293 ? -5.304 21.135 54.704 1.00 43.72 293 SER A N 1
ATOM 2346 C CA . SER A 1 293 ? -4.552 22.075 53.869 1.00 43.72 293 SER A CA 1
ATOM 2347 C C . SER A 1 293 ? -3.268 22.569 54.555 1.00 43.72 293 SER A C 1
ATOM 2349 O O . SER A 1 293 ? -3.148 23.746 54.874 1.00 43.72 293 SER A O 1
ATOM 2351 N N . THR A 1 294 ? -2.285 21.705 54.808 1.00 50.09 294 THR A N 1
ATOM 2352 C CA . THR A 1 294 ? -0.990 22.090 55.411 1.00 50.09 294 THR A CA 1
ATOM 2353 C C . THR A 1 294 ? 0.188 21.940 54.452 1.00 50.09 294 THR A C 1
ATOM 2355 O O . THR A 1 294 ? 1.329 21.797 54.875 1.00 50.09 294 THR A O 1
ATOM 2358 N N . VAL A 1 295 ? -0.051 22.059 53.143 1.00 46.53 295 VAL A N 1
ATOM 2359 C CA . VAL A 1 295 ? 1.027 22.148 52.137 1.00 46.53 295 VAL A CA 1
ATOM 2360 C C . VAL A 1 295 ? 1.383 23.580 51.723 1.00 46.53 295 VAL A C 1
ATOM 2362 O O . VAL A 1 295 ? 2.291 23.758 50.925 1.00 46.53 295 VAL A O 1
ATOM 2365 N N . VAL A 1 296 ? 0.765 24.620 52.296 1.00 44.84 296 VAL A N 1
ATOM 2366 C CA . VAL A 1 296 ? 1.108 26.024 51.965 1.00 44.84 296 VAL A CA 1
ATOM 2367 C C . VAL A 1 296 ? 2.187 26.621 52.888 1.00 44.84 296 VAL A C 1
ATOM 2369 O O . VAL A 1 296 ? 2.803 27.618 52.530 1.00 44.84 296 VAL A O 1
ATOM 2372 N N . GLN A 1 297 ? 2.522 25.993 54.023 1.00 42.44 297 GLN A N 1
ATOM 2373 C CA . GLN A 1 297 ? 3.456 26.587 54.999 1.00 42.44 297 GLN A CA 1
ATOM 2374 C C . GLN A 1 297 ? 4.883 26.013 55.024 1.00 42.44 297 GLN A C 1
ATOM 2376 O O . GLN A 1 297 ? 5.754 26.635 55.621 1.00 42.44 297 GLN A O 1
ATOM 2381 N N . CYS A 1 298 ? 5.182 24.911 54.325 1.00 45.91 298 CYS A N 1
ATOM 2382 C CA . CYS A 1 298 ? 6.566 24.408 54.230 1.00 45.91 298 CYS A CA 1
ATOM 2383 C C . CYS A 1 298 ? 7.363 24.955 53.032 1.00 45.91 298 CYS A C 1
ATOM 2385 O O . CYS A 1 298 ? 8.591 24.919 53.063 1.00 45.91 298 CYS A O 1
ATOM 2387 N N . TRP A 1 299 ? 6.710 25.507 52.003 1.00 39.16 299 TRP A N 1
ATOM 2388 C CA . TRP A 1 299 ? 7.413 26.033 50.821 1.00 39.16 299 TRP A CA 1
ATOM 2389 C C . TRP A 1 299 ? 7.976 27.449 51.007 1.00 39.16 299 TRP A C 1
ATOM 2391 O O . TRP A 1 299 ? 8.898 27.829 50.293 1.00 39.16 299 TRP A O 1
ATOM 2401 N N . GLN A 1 300 ? 7.490 28.223 51.985 1.00 41.53 300 GLN A N 1
ATOM 2402 C CA . GLN A 1 300 ? 8.001 29.578 52.240 1.00 41.53 300 GLN A CA 1
ATOM 2403 C C . GLN A 1 300 ? 9.236 29.627 53.152 1.00 41.53 300 GLN A C 1
ATOM 2405 O O . GLN A 1 300 ? 9.982 30.598 53.088 1.00 41.53 300 GLN A O 1
ATOM 2410 N N . SER A 1 301 ? 9.514 28.596 53.956 1.00 42.59 301 SER A N 1
ATOM 2411 C CA . SER A 1 301 ? 10.665 28.620 54.877 1.00 42.59 301 SER A CA 1
ATOM 2412 C C . SER A 1 301 ? 11.980 28.116 54.269 1.00 42.59 301 SER A C 1
ATOM 2414 O O . SER A 1 301 ? 13.028 28.332 54.868 1.00 42.59 301 SER A O 1
ATOM 2416 N N . ASN A 1 302 ? 11.955 27.501 53.080 1.00 43.81 302 ASN A N 1
ATOM 2417 C CA . ASN A 1 302 ? 13.155 26.955 52.424 1.00 43.81 302 ASN A CA 1
ATOM 2418 C C . ASN A 1 302 ? 13.738 27.843 51.307 1.00 43.81 302 ASN A C 1
ATOM 2420 O O . ASN A 1 302 ? 14.838 27.581 50.831 1.00 43.81 302 ASN A O 1
ATOM 2424 N N . LEU A 1 303 ? 13.046 28.915 50.902 1.00 42.56 303 LEU A N 1
ATOM 2425 C CA . LEU A 1 303 ? 13.544 29.855 49.884 1.00 42.56 303 LEU A CA 1
ATOM 2426 C C . LEU A 1 303 ? 14.437 30.968 50.461 1.00 42.56 303 LEU A C 1
ATOM 2428 O O . LEU A 1 303 ? 15.177 31.602 49.717 1.00 42.56 303 LEU A O 1
ATOM 2432 N N . SER A 1 304 ? 14.445 31.160 51.783 1.00 45.44 304 SER A N 1
ATOM 2433 C CA . SER A 1 304 ? 15.254 32.188 52.460 1.00 45.44 304 SER A CA 1
ATOM 2434 C C . SER A 1 304 ? 16.688 31.745 52.794 1.00 45.44 304 SER A C 1
ATOM 2436 O O . SER A 1 304 ? 17.448 32.537 53.341 1.00 45.44 304 SER A O 1
ATOM 2438 N N . GLN A 1 305 ? 17.069 30.495 52.499 1.00 51.34 305 GLN A N 1
ATOM 2439 C CA . GLN A 1 305 ? 18.414 29.959 52.775 1.00 51.34 305 GLN A CA 1
ATOM 2440 C C . GLN A 1 305 ? 19.274 29.720 51.521 1.00 51.34 305 GLN A C 1
ATOM 2442 O O . GLN A 1 305 ? 20.408 29.264 51.647 1.00 51.34 305 GLN A O 1
ATOM 2447 N N . LEU A 1 306 ? 18.779 30.038 50.319 1.00 46.22 306 LEU A N 1
ATOM 2448 C CA . LEU A 1 306 ? 19.443 29.685 49.053 1.00 46.22 306 LEU A CA 1
ATOM 2449 C C . LEU A 1 306 ? 19.902 30.877 48.191 1.00 46.22 306 LEU A C 1
ATOM 2451 O O . LEU A 1 306 ? 20.349 30.662 47.067 1.00 46.22 306 LEU A O 1
ATOM 2455 N N . TRP A 1 307 ? 19.878 32.114 48.704 1.00 39.75 307 TRP A N 1
ATOM 2456 C CA . TRP A 1 307 ? 20.493 33.259 4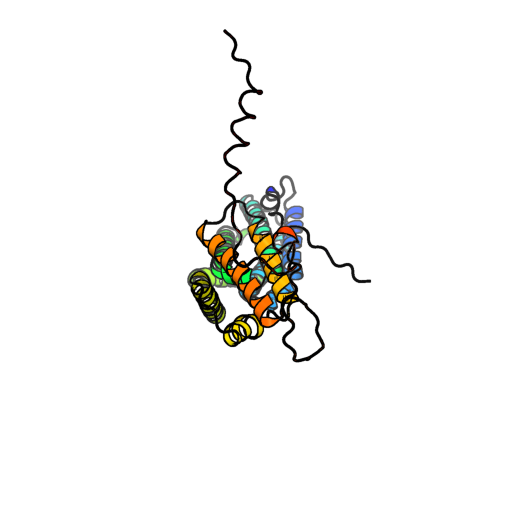8.015 1.00 39.75 307 TRP A CA 1
ATOM 2457 C C . TRP A 1 307 ? 21.088 34.289 48.994 1.00 39.75 307 TRP A C 1
ATOM 2459 O O . TRP A 1 307 ? 20.330 35.017 49.637 1.00 39.75 307 TRP A O 1
ATOM 2469 N N . PRO A 1 308 ? 22.423 34.399 49.126 1.00 42.44 308 PRO A N 1
ATOM 2470 C CA . PRO A 1 308 ? 23.037 35.570 49.733 1.00 42.44 308 PRO A CA 1
ATOM 2471 C C . PRO A 1 308 ? 22.996 36.720 48.718 1.00 42.44 308 PRO A C 1
ATOM 2473 O O . PRO A 1 308 ? 23.559 36.633 47.628 1.00 42.44 308 PRO A O 1
ATOM 2476 N N . VAL A 1 309 ? 22.293 37.794 49.073 1.00 44.75 309 VAL A N 1
ATOM 2477 C CA . VAL A 1 309 ? 22.318 39.069 48.345 1.00 44.75 309 VAL A CA 1
ATOM 2478 C C . VAL A 1 309 ? 23.707 39.699 48.544 1.00 44.75 309 VAL A C 1
ATOM 2480 O O . VAL A 1 309 ? 24.100 39.866 49.699 1.00 44.75 309 VAL A O 1
ATOM 2483 N N . PRO A 1 310 ? 24.467 40.032 47.485 1.00 43.88 310 PRO A N 1
ATOM 2484 C CA . PRO A 1 310 ? 25.626 40.911 47.608 1.00 43.88 310 PRO A CA 1
ATOM 2485 C C . PRO A 1 310 ? 25.155 42.366 47.741 1.00 43.88 310 PRO A C 1
ATOM 2487 O O . PRO A 1 310 ? 24.189 42.749 47.077 1.00 43.88 310 PRO A O 1
ATOM 2490 N N . GLU A 1 311 ? 25.834 43.141 48.590 1.00 44.00 311 GLU A N 1
ATOM 2491 C CA . GLU A 1 311 ? 25.707 44.610 48.672 1.00 44.00 311 GLU A CA 1
ATOM 2492 C C . GLU A 1 311 ? 26.006 45.312 47.339 1.00 44.00 311 GLU A C 1
ATOM 2494 O O . GLU A 1 311 ? 26.908 44.843 46.602 1.00 44.00 311 GLU A O 1
#

Organism: Vanilla planifolia (NCBI:txid51239)

Radius of gyration: 28.88 Å; chains: 1; bounding box: 53×68×92 Å

Secondary structure (DSSP, 8-state):
----------PPPPGGGGSPPSS--HHHHHHHHHHHHHHHHHHTHHHHHH-HHHHHHHHHHHHHHHHHHHHHHT-PPPPHHHHHHHHHHHHHHHHHHHHHHHHHH--HHHHHHTHHHHHHHHHHHHHHHHHHHHHS-TTTTT--HHHHHHHHHHHHHHHHHHHH-----HHHHHHHHHHHHHHHHHHTT----HHHHHIIIIIIT---HHHHHHHHHHHHHHHHHT-SS--HHHHHHHHHHHHHHHHHHHHHH-S-------------------GGGB-TTT-SB-SS------SSSSSSSSSTTS-PPP-

InterPro domains:
  IPR003613 U-box domain [PF04564] (273-294)
  IPR003613 U-box domain [PS51698] (272-311)
  IPR013083 Zinc finger, RING/FYVE/PHD-type [G3DSA:3.30.40.10] (261-298)
  IPR036537 Adaptor protein Cbl, N-terminal domain superfamily [G3DSA:1.20.930.20] (28-139)
  IPR057623 PUB 12/19-like, N-terminal domain [PF25368] (51-158)
  IPR059179 MLKL-like, MCAfunc domain [cd21037] (35-158)

pLDDT: mean 79.33, std 18.52, range [24.39, 96.31]

Foldseek 3Di:
DDPPPPPDFDDDDPPCLLFQDPPDDLLVSLVVLLVLLVCLLPVQPVVLVVDVLSVLLNVLSVLVSVLSVLLSVLVDDDDPQQSVLSRLSSSLSSLSSSLSVCVVPAALVRCLLCVQVSLVSSLVSLVSVLVSLVRHPPVRSPGDPVSVVSSVVSNVSSVVSNVVPRDDPPLSVVLVVLLVVCLVCVVVVHDDDLVSLCCSVCVSSVQDALVSLVVNLVSLVSVLVNDDDDDPVSNVSSVSSSVVSVVSSCSPQNPDPDDDDDDDDPDPDPPPDPQVQADPPPRHGDPDDPPPPPPPPPVVVPVVPPDDDDD